Protein AF-A0A9W8CSC6-F1 (afdb_monomer)

Mean predicted aligned error: 22.89 Å

InterPro domains:
  IPR029327 HAUS augmin-like complex subunit 4 [PF14735] (175-256)

Sequence (261 aa):
MQHPELQSARRRFLELYELLETSEVHGRPETKQALLRGRASVLTVPAADKRSAPARISALDETASPLPASDASFHTDSAFSPSASAGHSAIFSHIEAKNSEVAQIPGIELLTEYSTKQEVVSEQCQLLVAHAGYIEELIDEYRLVTQISRHAAAHPVYEAAHGLESYFGGLIISLSLKLEIVAADMHTTLYTPEVARAIEELWEIMQTHEQRLRKEQSALDERLAIYRSAGSEFEDIAAAYSAILAEADQVRLDIERISRI

Secondary structure (DSSP, 8-state):
---HHHHHHHHHHHHHHHHHHHHGGG--THHHHHHHHTTSSS---------------------PPPPPP------------TTHHHHHHHHHHHHHHHHHHHHTSTTSGGGGS--SHHHHHHHHHHHHHHHHHHHHHHHHHHHHHHHHHHHHHTSHHHHHHHHHHHHHHHHHHHHHHHHHHHHHHHHHHHS-HHHHHHHHHHHHHHHHHHHHHHHHHHHHHHHHHHHHHT-HHHHHHHHHHHHHHHHHHHHHHHHHHHHT-

pLDDT: mean 71.1, std 18.93, range [35.31, 96.88]

Organism: NCBI:txid147472

Radius of gyration: 45.27 Å; Cα contacts (8 Å, |Δi|>4): 13; chains: 1; bounding box: 86×88×98 Å

Foldseek 3Di:
DDDVVVVVVVVVVVVVVVVVVVVVPPDDPPVVVVVVVVVVPPPDDDDDDDDDDDDDDDDDDDDDDDDDDDDDDDDDDDDDDPPVVVVVVVVVVVVVVVVVVVCPDPPVVVLVPDPDPVVNVVVVVVVVVVVVVVVVVVVVVVVVVVVVVVVVCPPVVNVVVVVVVVVVVVVVVVVVVVVVVVVVVCCCVVPPVVVVVVVVVVVVVVVVVVVVVVVVVVVVVVVVVVLVVPDPVSVVVVVVVVVVVVVVVVVVVVVVVVVVD

Solvent-accessible surface area (backbone atoms only — not comparable to full-atom values): 15828 Å² total; per-residue (Å²): 134,85,62,67,65,62,57,51,52,53,51,55,52,52,56,54,50,56,55,50,64,65,61,64,78,74,71,69,74,71,64,64,58,59,60,59,62,66,62,74,79,75,81,81,79,84,92,79,84,90,78,90,87,90,80,91,86,81,87,84,84,88,80,85,78,82,83,80,87,75,86,84,75,88,77,92,76,92,75,91,67,84,71,58,61,62,58,51,51,53,51,51,53,50,50,52,51,51,52,52,58,55,62,67,43,91,68,51,75,66,66,77,73,56,91,46,78,67,55,53,53,52,51,52,50,52,51,50,52,52,48,52,53,52,52,52,52,52,52,51,51,52,52,51,54,52,50,50,53,49,53,52,57,70,33,70,65,43,51,53,48,50,52,49,49,52,50,52,50,53,49,51,54,52,50,52,54,50,51,53,50,52,49,52,52,48,47,57,68,69,58,31,72,67,50,53,48,52,52,51,54,51,50,53,51,51,51,52,50,51,54,49,50,51,52,53,47,52,55,48,51,54,52,49,52,55,55,67,70,63,44,71,73,50,51,57,52,50,51,55,51,52,53,52,50,53,51,50,51,50,52,49,52,51,50,56,56,58,74,73,111

Structure (mmCIF, N/CA/C/O backbone):
data_AF-A0A9W8CSC6-F1
#
_entry.id   AF-A0A9W8CSC6-F1
#
loop_
_atom_site.group_PDB
_atom_site.id
_atom_site.type_symbol
_atom_site.label_atom_id
_atom_site.label_alt_id
_atom_site.label_comp_id
_atom_site.label_asym_id
_atom_site.label_entity_id
_atom_site.label_seq_id
_atom_site.pdbx_PDB_ins_code
_atom_site.Cartn_x
_atom_site.Cartn_y
_atom_site.Cartn_z
_atom_site.occupancy
_atom_site.B_iso_or_equiv
_atom_site.auth_seq_id
_atom_site.auth_comp_id
_atom_site.auth_asym_id
_atom_site.auth_atom_id
_atom_site.pdbx_PDB_model_num
ATOM 1 N N . MET A 1 1 ? 9.561 -21.015 -56.175 1.00 44.12 1 MET A N 1
ATOM 2 C CA . MET A 1 1 ? 8.198 -20.440 -56.228 1.00 44.12 1 MET A CA 1
ATOM 3 C C . MET A 1 1 ? 8.275 -19.015 -55.699 1.00 44.12 1 MET A C 1
ATOM 5 O O . MET A 1 1 ? 8.852 -18.825 -54.641 1.00 44.12 1 MET A O 1
ATOM 9 N N . GLN A 1 2 ? 7.816 -18.008 -56.448 1.00 46.69 2 GLN A N 1
ATOM 10 C CA . GLN A 1 2 ? 7.864 -16.609 -55.999 1.00 46.69 2 GLN A CA 1
ATOM 11 C C . GLN A 1 2 ? 6.650 -16.330 -55.104 1.00 46.69 2 GLN A C 1
ATOM 13 O O . GLN A 1 2 ? 5.523 -16.478 -55.569 1.00 46.69 2 GLN A O 1
ATOM 18 N N . HIS A 1 3 ? 6.871 -15.965 -53.837 1.00 49.12 3 HIS A N 1
ATOM 19 C CA . HIS A 1 3 ? 5.798 -15.663 -52.884 1.00 49.12 3 HIS A CA 1
ATOM 20 C C . HIS A 1 3 ? 5.122 -14.323 -53.241 1.00 49.12 3 HIS A C 1
ATOM 22 O O . HIS A 1 3 ? 5.745 -13.267 -53.087 1.00 49.12 3 HIS A O 1
ATOM 28 N N . PRO A 1 4 ? 3.856 -14.326 -53.701 1.00 62.69 4 PRO A N 1
ATOM 29 C CA . PRO A 1 4 ? 3.153 -13.108 -54.120 1.00 62.69 4 PRO A CA 1
ATOM 30 C C . PRO A 1 4 ? 2.932 -12.123 -52.958 1.00 62.69 4 PRO A C 1
ATOM 32 O O . PRO A 1 4 ? 2.828 -10.914 -53.169 1.00 62.69 4 PRO A O 1
ATOM 35 N N . GLU A 1 5 ? 2.935 -12.619 -51.722 1.00 52.59 5 GLU A N 1
ATOM 36 C CA . GLU A 1 5 ? 2.758 -11.817 -50.509 1.00 52.59 5 GLU A CA 1
ATOM 37 C C . GLU A 1 5 ? 3.962 -10.905 -50.226 1.00 52.59 5 GLU A C 1
ATOM 39 O O . GLU A 1 5 ? 3.780 -9.733 -49.892 1.00 52.59 5 GLU A O 1
ATOM 44 N N . LEU A 1 6 ? 5.187 -11.382 -50.477 1.00 50.84 6 LEU A N 1
ATOM 45 C CA . LEU A 1 6 ? 6.413 -10.586 -50.330 1.00 50.84 6 LEU A CA 1
ATOM 46 C C . LEU A 1 6 ? 6.499 -9.464 -51.375 1.00 50.84 6 LEU A C 1
ATOM 48 O O . LEU A 1 6 ? 6.941 -8.355 -51.071 1.00 50.84 6 LEU A O 1
ATOM 52 N N . GLN A 1 7 ? 6.009 -9.703 -52.595 1.00 67.25 7 GLN A N 1
ATOM 53 C CA . GLN A 1 7 ? 5.939 -8.656 -53.621 1.00 67.25 7 GLN A CA 1
ATOM 54 C C . GLN A 1 7 ? 4.887 -7.587 -53.286 1.00 67.25 7 GLN A C 1
ATOM 56 O O . GLN A 1 7 ? 5.112 -6.403 -53.544 1.00 67.25 7 GLN A O 1
ATOM 61 N N . SER A 1 8 ? 3.772 -7.981 -52.662 1.00 60.03 8 SER A N 1
ATOM 62 C CA . SER A 1 8 ? 2.755 -7.048 -52.163 1.00 60.03 8 SER A CA 1
ATOM 63 C C . SER A 1 8 ? 3.276 -6.199 -50.995 1.00 60.03 8 SER A C 1
ATOM 65 O O . SER A 1 8 ? 3.061 -4.986 -50.975 1.00 60.03 8 SER A O 1
ATOM 67 N N . ALA A 1 9 ? 4.007 -6.801 -50.051 1.00 57.44 9 ALA A N 1
ATOM 68 C CA . ALA A 1 9 ? 4.623 -6.082 -48.934 1.00 57.44 9 ALA A CA 1
ATOM 69 C C . ALA A 1 9 ? 5.670 -5.063 -49.416 1.00 57.44 9 ALA A C 1
ATOM 71 O O . ALA A 1 9 ? 5.643 -3.902 -49.007 1.00 57.44 9 ALA A O 1
ATOM 72 N N . ARG A 1 10 ? 6.522 -5.458 -50.371 1.00 68.00 10 ARG A N 1
ATOM 73 C CA . ARG A 1 10 ? 7.525 -4.570 -50.977 1.00 68.00 10 ARG A CA 1
ATOM 74 C C . ARG A 1 10 ? 6.896 -3.381 -51.710 1.00 68.00 10 ARG A C 1
ATOM 76 O O . ARG A 1 10 ? 7.429 -2.278 -51.636 1.00 68.00 10 ARG A O 1
ATOM 83 N N . ARG A 1 11 ? 5.761 -3.578 -52.391 1.00 77.69 11 ARG A N 1
ATOM 84 C CA . ARG A 1 11 ? 5.050 -2.489 -53.085 1.00 77.69 11 ARG A CA 1
ATOM 85 C C . ARG A 1 11 ? 4.460 -1.475 -52.099 1.00 77.69 11 ARG A C 1
ATOM 87 O O . ARG A 1 11 ? 4.667 -0.282 -52.278 1.00 77.69 11 ARG A O 1
ATOM 94 N N . ARG A 1 12 ? 3.825 -1.947 -51.019 1.00 64.25 12 ARG A N 1
ATOM 95 C CA . ARG A 1 12 ? 3.287 -1.073 -49.958 1.00 64.25 12 ARG A CA 1
ATOM 96 C C . ARG A 1 12 ? 4.378 -0.277 -49.240 1.00 64.25 12 ARG A C 1
ATOM 98 O O . ARG A 1 12 ? 4.156 0.869 -48.871 1.00 64.25 12 ARG A O 1
ATOM 105 N N . PHE A 1 13 ? 5.559 -0.867 -49.059 1.00 68.56 13 PHE A N 1
ATOM 106 C CA . PHE A 1 13 ? 6.701 -0.179 -48.458 1.00 68.56 13 PHE A CA 1
ATOM 107 C C . PHE A 1 13 ? 7.213 0.979 -49.331 1.00 68.56 13 PHE A C 1
ATOM 109 O O . PHE A 1 13 ? 7.474 2.061 -48.814 1.00 68.56 13 PHE A O 1
ATOM 116 N N . LEU A 1 14 ? 7.304 0.780 -50.651 1.00 77.06 14 LEU A N 1
ATOM 117 C CA . LEU A 1 14 ? 7.734 1.830 -51.582 1.00 77.06 14 LEU A CA 1
ATOM 118 C C . LEU A 1 14 ? 6.720 2.984 -51.673 1.00 77.06 14 LEU A C 1
ATOM 120 O O . LEU A 1 14 ? 7.128 4.140 -51.685 1.00 77.06 14 LEU A O 1
ATOM 124 N N . GLU A 1 15 ? 5.417 2.687 -51.639 1.00 72.62 15 GLU A N 1
ATOM 125 C CA . GLU A 1 15 ? 4.361 3.716 -51.605 1.00 72.62 15 GLU A CA 1
ATOM 126 C C . GLU A 1 15 ? 4.427 4.582 -50.333 1.00 72.62 15 GLU A C 1
ATOM 128 O O . GLU A 1 15 ? 4.253 5.799 -50.393 1.00 72.62 15 GLU A O 1
ATOM 133 N N . LEU A 1 16 ? 4.720 3.981 -49.174 1.00 62.31 16 LEU A N 1
ATOM 134 C CA . LEU A 1 16 ? 4.891 4.726 -47.920 1.00 62.31 16 LEU A CA 1
ATOM 135 C C . LEU A 1 16 ? 6.164 5.580 -47.912 1.00 62.31 16 LEU A C 1
ATOM 137 O O . LEU A 1 16 ? 6.171 6.654 -47.312 1.00 62.31 16 LEU A O 1
ATOM 141 N N . TYR A 1 17 ? 7.221 5.122 -48.582 1.00 63.94 17 TYR A N 1
ATOM 142 C CA . TYR A 1 17 ? 8.475 5.861 -48.694 1.00 63.94 17 TYR A CA 1
ATOM 143 C C . TYR A 1 17 ? 8.322 7.120 -49.566 1.00 63.94 17 TYR A C 1
ATOM 145 O O . TYR A 1 17 ? 8.727 8.202 -49.144 1.00 63.94 17 TYR A O 1
ATOM 153 N N . GLU A 1 18 ? 7.641 7.022 -50.715 1.00 72.69 18 GLU A N 1
ATOM 154 C CA . GLU A 1 18 ? 7.333 8.189 -51.565 1.00 72.69 18 GLU A CA 1
ATOM 155 C C . GLU A 1 18 ? 6.410 9.204 -50.863 1.00 72.69 18 GLU A C 1
ATOM 157 O O . GLU A 1 18 ? 6.567 10.421 -51.015 1.00 72.69 18 GLU A O 1
ATOM 162 N N . LEU A 1 19 ? 5.464 8.731 -50.044 1.00 64.56 19 LEU A N 1
ATOM 163 C CA . LEU A 1 19 ? 4.616 9.605 -49.222 1.00 64.56 19 LEU A CA 1
ATOM 164 C C . LEU A 1 19 ? 5.415 10.359 -48.149 1.00 64.56 19 LEU A C 1
ATOM 166 O O . LEU A 1 19 ? 5.080 11.498 -47.819 1.00 64.56 19 LEU A O 1
ATOM 170 N N . LEU A 1 20 ? 6.481 9.755 -47.621 1.00 55.94 20 LEU A N 1
ATOM 171 C CA . LEU A 1 20 ? 7.351 10.403 -46.643 1.00 55.94 20 LEU A CA 1
ATOM 172 C C . LEU A 1 20 ? 8.250 11.464 -47.297 1.00 55.94 20 LEU A C 1
ATOM 174 O O . LEU A 1 20 ? 8.337 12.580 -46.787 1.00 55.94 20 LEU A O 1
ATOM 178 N N . GLU A 1 21 ? 8.853 11.161 -48.452 1.00 64.56 21 GLU A N 1
ATOM 179 C CA . GLU A 1 21 ? 9.698 12.117 -49.189 1.00 64.56 21 GLU A CA 1
ATOM 180 C C . GLU A 1 21 ? 8.908 13.340 -49.676 1.00 64.56 21 GLU A C 1
ATOM 182 O O . GLU A 1 21 ? 9.396 14.471 -49.630 1.00 64.56 21 GLU A O 1
ATOM 187 N N . THR A 1 22 ? 7.652 13.152 -50.088 1.00 61.41 22 THR A N 1
ATOM 188 C CA . THR A 1 22 ? 6.792 14.266 -50.522 1.00 61.41 22 THR A CA 1
ATOM 189 C C . THR A 1 22 ? 6.278 15.119 -49.354 1.00 61.41 22 THR A C 1
ATOM 191 O O . THR A 1 22 ? 5.990 16.306 -49.539 1.00 61.41 22 THR A O 1
ATOM 194 N N . SER A 1 23 ? 6.233 14.567 -48.136 1.00 51.19 23 SER A N 1
ATOM 195 C CA . SER A 1 23 ? 5.813 15.271 -46.917 1.00 51.19 23 SER A CA 1
ATOM 196 C C . SER A 1 23 ? 6.870 16.246 -46.372 1.00 51.19 23 SER A C 1
ATOM 198 O O . SER A 1 23 ? 6.507 17.220 -45.707 1.00 51.19 23 SER A O 1
ATOM 200 N N . GLU A 1 24 ? 8.165 16.039 -46.629 1.00 54.28 24 GLU A N 1
ATOM 201 C CA . GLU A 1 24 ? 9.230 16.903 -46.084 1.00 54.28 24 GLU A CA 1
ATOM 202 C C . GLU A 1 24 ? 9.360 18.264 -46.797 1.00 54.28 24 GLU A C 1
ATOM 204 O O . GLU A 1 24 ? 9.952 19.204 -46.260 1.00 54.28 24 GLU A O 1
ATOM 209 N N . VAL A 1 25 ? 8.736 18.436 -47.966 1.00 50.41 25 VAL A N 1
ATOM 210 C CA . VAL A 1 25 ? 8.913 19.636 -48.807 1.00 50.41 25 VAL A CA 1
ATOM 211 C C . VAL A 1 25 ? 8.109 20.863 -48.316 1.00 50.41 25 VAL A C 1
ATOM 213 O O . VAL A 1 25 ? 8.315 21.969 -48.809 1.00 50.41 25 VAL A O 1
ATOM 216 N N . HIS A 1 26 ? 7.234 20.742 -47.306 1.00 47.88 26 HIS A N 1
ATOM 217 C CA . HIS A 1 26 ? 6.389 21.863 -46.829 1.00 47.88 26 HIS A CA 1
ATOM 218 C C . HIS A 1 26 ? 6.782 22.495 -45.473 1.00 47.88 26 HIS A C 1
ATOM 220 O O . HIS A 1 26 ? 6.088 23.386 -44.974 1.00 47.88 26 HIS A O 1
ATOM 226 N N . GLY A 1 27 ? 7.922 22.127 -44.881 1.00 45.66 27 GLY A N 1
ATOM 227 C CA . GLY A 1 27 ? 8.410 22.731 -43.632 1.00 45.66 27 GLY A CA 1
ATOM 228 C C . GLY A 1 27 ? 9.175 24.044 -43.842 1.00 45.66 27 GLY A C 1
ATOM 229 O O . GLY A 1 27 ? 10.389 24.027 -44.030 1.00 45.66 27 GLY A O 1
ATOM 230 N N . ARG A 1 28 ? 8.489 25.196 -43.783 1.00 49.06 28 ARG A N 1
ATOM 231 C CA . ARG A 1 28 ? 9.098 26.539 -43.913 1.00 49.06 28 ARG A CA 1
ATOM 232 C C . ARG A 1 28 ? 10.305 26.737 -42.961 1.00 49.06 28 ARG A C 1
ATOM 234 O O . ARG A 1 28 ? 10.178 26.477 -41.766 1.00 49.06 28 ARG A O 1
ATOM 241 N N . PRO A 1 29 ? 11.442 27.283 -43.436 1.00 49.62 29 PRO A N 1
ATOM 242 C CA . PRO A 1 29 ? 12.687 27.424 -42.663 1.00 49.62 29 PRO A CA 1
ATOM 243 C C . PRO A 1 29 ? 12.642 28.457 -41.518 1.00 49.62 29 PRO A C 1
ATOM 245 O O . PRO A 1 29 ? 13.570 28.522 -40.711 1.00 49.62 29 PRO A O 1
ATOM 248 N N . GLU A 1 30 ? 11.576 29.250 -41.403 1.00 48.78 30 GLU A N 1
ATOM 249 C CA . GLU A 1 30 ? 11.472 30.343 -40.424 1.00 48.78 30 GLU A CA 1
ATOM 250 C C . GLU A 1 30 ? 11.233 29.857 -38.980 1.00 48.78 30 GLU A C 1
ATOM 252 O O . GLU A 1 30 ? 11.667 30.500 -38.025 1.00 48.78 30 GLU A O 1
ATOM 257 N N . THR A 1 31 ? 10.638 28.675 -38.787 1.00 53.16 31 THR A N 1
ATOM 258 C CA . THR A 1 31 ? 10.388 28.106 -37.446 1.00 53.16 31 THR A CA 1
ATOM 259 C C . THR A 1 31 ? 11.649 27.541 -36.786 1.00 53.16 31 THR A C 1
ATOM 261 O O . THR A 1 31 ? 11.764 27.558 -35.559 1.00 53.16 31 THR A O 1
ATOM 264 N N . LYS A 1 32 ? 12.650 27.120 -37.573 1.00 52.56 32 LYS A N 1
ATOM 265 C CA . LYS A 1 32 ? 13.931 26.605 -37.051 1.00 52.56 32 LYS A CA 1
ATOM 266 C C . LYS A 1 32 ? 14.810 27.706 -36.437 1.00 52.56 32 LYS A C 1
ATOM 268 O O . LYS A 1 32 ? 15.519 27.445 -35.468 1.00 52.56 32 LYS A O 1
ATOM 273 N N . GLN A 1 33 ? 14.739 28.947 -36.931 1.00 52.19 33 GLN A N 1
ATOM 274 C CA . GLN A 1 33 ? 15.520 30.064 -36.371 1.00 52.19 33 GLN A CA 1
ATOM 275 C C . GLN A 1 33 ? 14.931 30.635 -35.070 1.00 52.19 33 GLN A C 1
ATOM 277 O O . GLN A 1 33 ? 15.688 31.110 -34.220 1.00 52.19 33 GLN A O 1
ATOM 282 N N . ALA A 1 34 ? 13.612 30.545 -34.869 1.00 49.44 34 ALA A N 1
ATOM 283 C CA . ALA A 1 34 ? 12.964 30.987 -33.632 1.00 49.44 34 ALA A CA 1
ATOM 284 C C . ALA A 1 34 ? 13.334 30.098 -32.426 1.00 49.44 34 ALA A C 1
ATOM 286 O O . ALA A 1 34 ? 13.583 30.608 -31.334 1.00 49.44 34 ALA A O 1
ATOM 287 N N . LEU A 1 35 ? 13.468 28.783 -32.638 1.00 48.50 35 LEU A N 1
ATOM 288 C CA . LEU A 1 35 ? 13.861 27.820 -31.600 1.00 48.50 35 LEU A CA 1
ATOM 289 C C . LEU A 1 35 ? 15.334 27.944 -31.177 1.00 48.50 35 LEU A C 1
ATOM 291 O O . LEU A 1 35 ? 15.658 27.744 -30.007 1.00 48.50 35 LEU A O 1
ATOM 295 N N . LEU A 1 36 ? 16.230 28.329 -32.090 1.00 52.09 36 LEU A N 1
ATOM 296 C CA . LEU A 1 36 ? 17.655 28.487 -31.774 1.00 52.09 36 LEU A CA 1
ATOM 297 C C . LEU A 1 36 ? 17.960 29.760 -30.965 1.00 52.09 36 LEU A C 1
ATOM 299 O O . LEU A 1 36 ? 18.884 29.749 -30.153 1.00 52.09 36 LEU A O 1
ATOM 303 N N . ARG A 1 37 ? 17.168 30.835 -31.102 1.00 48.47 37 ARG A N 1
ATOM 304 C CA . ARG A 1 37 ? 17.361 32.064 -30.303 1.00 48.47 37 ARG A CA 1
ATOM 305 C C . ARG A 1 37 ? 16.908 31.932 -28.847 1.00 48.47 37 ARG A C 1
ATOM 307 O O . ARG A 1 37 ? 17.495 32.580 -27.988 1.00 48.47 37 ARG A O 1
ATOM 314 N N . GLY A 1 38 ? 15.936 31.069 -28.546 1.00 42.25 38 GLY A N 1
ATOM 315 C CA . GLY A 1 38 ? 15.471 30.831 -27.171 1.00 42.25 38 GLY A CA 1
ATOM 316 C C . GLY A 1 38 ? 16.449 30.037 -26.292 1.00 42.25 38 GLY A C 1
ATOM 317 O O . GLY A 1 38 ? 16.310 30.028 -25.074 1.00 42.25 38 GLY A O 1
ATOM 318 N N . ARG A 1 39 ? 17.455 29.382 -26.890 1.00 45.50 39 ARG A N 1
ATOM 319 C CA . ARG A 1 39 ? 18.392 28.495 -26.179 1.00 45.50 39 ARG A CA 1
ATOM 320 C C . ARG A 1 39 ? 19.623 29.221 -25.616 1.00 45.50 39 ARG A C 1
ATOM 322 O O . ARG A 1 39 ? 20.278 28.698 -24.721 1.00 45.50 39 ARG A O 1
ATOM 329 N N . ALA A 1 40 ? 19.923 30.430 -26.098 1.00 42.34 40 ALA A N 1
ATOM 330 C CA . ALA A 1 40 ? 21.094 31.205 -25.673 1.00 42.34 40 ALA A CA 1
ATOM 331 C C . ALA A 1 40 ? 20.875 32.026 -24.385 1.00 42.34 40 ALA A C 1
ATOM 333 O O . ALA A 1 40 ? 21.840 32.493 -23.792 1.00 42.34 40 ALA A O 1
ATOM 334 N N . SER A 1 41 ? 19.630 32.192 -23.927 1.00 40.31 41 SER A N 1
ATOM 335 C CA . SER A 1 41 ? 19.284 33.038 -22.773 1.00 40.31 41 SER A CA 1
ATOM 336 C C . SER A 1 41 ? 19.143 32.289 -21.440 1.00 40.31 41 SER A C 1
ATOM 338 O O . SER A 1 41 ? 18.934 32.931 -20.416 1.00 40.31 41 SER A O 1
ATOM 340 N N . VAL A 1 42 ? 19.265 30.955 -21.419 1.00 44.12 42 VAL A N 1
ATOM 341 C CA . VAL A 1 42 ? 18.992 30.131 -20.217 1.00 44.12 42 VAL A CA 1
ATOM 342 C C . VAL A 1 42 ? 20.268 29.575 -19.555 1.00 44.12 42 VAL A C 1
ATOM 344 O O . VAL A 1 42 ? 20.216 29.044 -18.451 1.00 44.12 42 VAL A O 1
ATOM 347 N N . LEU A 1 43 ? 21.446 29.749 -20.163 1.00 38.59 43 LEU A N 1
ATOM 348 C CA . LEU A 1 43 ? 22.720 29.225 -19.648 1.00 38.59 43 LEU A CA 1
ATOM 349 C C . LEU A 1 43 ? 23.632 30.327 -19.094 1.00 38.59 43 LEU A C 1
ATOM 351 O O . LEU A 1 43 ? 24.756 30.506 -19.550 1.00 38.59 43 LEU A O 1
ATOM 355 N N . THR A 1 44 ? 23.171 31.043 -18.071 1.00 42.78 44 THR A N 1
ATOM 356 C CA . THR A 1 44 ? 24.067 31.769 -17.157 1.00 42.78 44 THR A CA 1
ATOM 357 C C . THR A 1 44 ? 23.541 31.657 -15.729 1.00 42.78 44 THR A C 1
ATOM 359 O O . THR A 1 44 ? 22.710 32.455 -15.304 1.00 42.78 44 THR A O 1
ATOM 362 N N . VAL A 1 45 ? 24.035 30.666 -14.983 1.00 37.66 45 VAL A N 1
ATOM 363 C CA . VAL A 1 45 ? 23.924 30.593 -13.517 1.00 37.66 45 VAL A CA 1
ATOM 364 C C . VAL A 1 45 ? 25.338 30.354 -12.964 1.00 37.66 45 VAL A C 1
ATOM 366 O O . VAL A 1 45 ? 26.069 29.540 -13.533 1.00 37.66 45 VAL A O 1
ATOM 369 N N . PRO A 1 46 ? 25.770 31.104 -11.931 1.00 41.47 46 PRO A N 1
ATOM 370 C CA . PRO A 1 46 ? 27.167 31.190 -11.524 1.00 41.47 46 PRO A CA 1
ATOM 371 C C . PRO A 1 46 ? 27.623 29.989 -10.687 1.00 41.47 46 PRO A C 1
ATOM 373 O O . PRO A 1 46 ? 26.846 29.367 -9.965 1.00 41.47 46 PRO A O 1
ATOM 376 N N . ALA A 1 47 ? 28.922 29.705 -10.781 1.00 45.38 47 ALA A N 1
ATOM 377 C CA . ALA A 1 47 ? 29.623 28.683 -10.020 1.00 45.38 47 ALA A CA 1
ATOM 378 C C . ALA A 1 47 ? 29.587 28.975 -8.510 1.00 45.38 47 ALA A C 1
ATOM 380 O O . ALA A 1 47 ? 30.005 30.050 -8.080 1.00 45.38 47 ALA A O 1
ATOM 381 N N . ALA A 1 48 ? 29.143 27.995 -7.720 1.00 37.03 48 ALA A N 1
ATOM 382 C CA . ALA A 1 48 ? 29.227 28.016 -6.266 1.00 37.03 48 ALA A CA 1
ATOM 383 C C . ALA A 1 48 ? 30.082 26.847 -5.746 1.00 37.03 48 ALA A C 1
ATOM 385 O O . ALA A 1 48 ? 29.842 25.679 -6.040 1.00 37.03 48 ALA A O 1
ATOM 386 N N . ASP A 1 49 ? 31.114 27.270 -5.022 1.00 35.31 49 ASP A N 1
ATOM 387 C CA . ASP A 1 49 ? 32.019 26.643 -4.063 1.00 35.31 49 ASP A CA 1
ATOM 388 C C . ASP A 1 49 ? 31.999 25.134 -3.759 1.00 35.31 49 ASP A C 1
ATOM 390 O O . ASP A 1 49 ? 31.016 24.525 -3.343 1.00 35.31 49 ASP A O 1
ATOM 394 N N . LYS A 1 50 ? 33.220 24.586 -3.804 1.00 51.97 50 LYS A N 1
ATOM 395 C CA . LYS A 1 50 ? 33.647 23.289 -3.273 1.00 51.97 50 LYS A CA 1
ATOM 396 C C . LYS A 1 50 ? 34.062 23.434 -1.805 1.00 51.97 50 LYS A C 1
ATOM 398 O O . LYS A 1 50 ? 35.033 24.141 -1.543 1.00 51.97 50 LYS A O 1
ATOM 403 N N . ARG A 1 51 ? 33.478 22.664 -0.876 1.00 37.41 51 ARG A N 1
ATOM 404 C CA . ARG A 1 51 ? 34.125 22.293 0.404 1.00 37.41 51 ARG A CA 1
ATOM 405 C C . ARG A 1 51 ? 33.676 20.915 0.910 1.00 37.41 51 ARG A C 1
ATOM 407 O O . ARG A 1 51 ? 32.483 20.706 1.052 1.00 37.41 51 ARG A O 1
ATOM 414 N N . SER A 1 52 ? 34.681 20.067 1.202 1.00 36.78 52 SER A N 1
ATOM 415 C CA . SER A 1 52 ? 34.810 19.030 2.266 1.00 36.78 52 SER A CA 1
ATOM 416 C C . SER A 1 52 ? 33.658 18.022 2.473 1.00 36.78 52 SER A C 1
ATOM 418 O O . SER A 1 52 ? 32.516 18.427 2.562 1.00 36.78 52 SER A O 1
ATOM 420 N N . ALA A 1 53 ? 33.823 16.719 2.718 1.00 39.91 53 ALA A N 1
ATOM 421 C CA . ALA A 1 53 ? 34.881 15.931 3.363 1.00 39.91 53 ALA A CA 1
ATOM 422 C C . ALA A 1 53 ? 34.494 14.409 3.266 1.00 39.91 53 ALA A C 1
ATOM 424 O O . ALA A 1 53 ? 33.490 14.107 2.625 1.00 39.91 53 ALA A O 1
ATOM 425 N N . PRO A 1 54 ? 35.254 13.450 3.852 1.00 62.25 54 PRO A N 1
ATOM 426 C CA . PRO A 1 54 ? 35.466 12.100 3.298 1.00 62.25 54 PRO A CA 1
ATOM 427 C C . PRO A 1 54 ? 34.956 10.914 4.157 1.00 62.25 54 PRO A C 1
ATOM 429 O O . PRO A 1 54 ? 34.717 11.071 5.349 1.00 62.25 54 PRO A O 1
ATOM 432 N N . ALA A 1 55 ? 34.938 9.697 3.588 1.00 36.53 55 ALA A N 1
ATOM 433 C CA . ALA A 1 55 ? 35.079 8.406 4.299 1.00 36.53 55 ALA A CA 1
ATOM 434 C C . ALA A 1 55 ? 35.413 7.296 3.271 1.00 36.53 55 ALA A C 1
ATOM 436 O O . ALA A 1 55 ? 34.715 7.162 2.274 1.00 36.53 55 ALA A O 1
ATOM 437 N N . ARG A 1 56 ? 36.592 6.650 3.303 1.00 42.00 56 ARG A N 1
ATOM 438 C CA . ARG A 1 56 ? 36.916 5.409 4.047 1.00 42.00 56 ARG A CA 1
ATOM 439 C C . ARG A 1 56 ? 35.854 4.310 3.902 1.00 42.00 56 ARG A C 1
ATOM 441 O O . ARG A 1 56 ? 34.832 4.414 4.556 1.00 42.00 56 ARG A O 1
ATOM 448 N N . ILE A 1 57 ? 36.190 3.234 3.182 1.00 40.47 57 ILE A N 1
ATOM 449 C CA . ILE A 1 57 ? 36.041 1.830 3.610 1.00 40.47 57 ILE A CA 1
ATOM 450 C C . ILE A 1 57 ? 37.143 1.023 2.910 1.00 40.47 57 ILE A C 1
ATOM 452 O O . ILE A 1 57 ? 37.346 1.118 1.701 1.00 40.47 57 ILE A O 1
ATOM 456 N N . SER A 1 58 ? 37.893 0.300 3.732 1.00 37.62 58 SER A N 1
ATOM 457 C CA . SER A 1 58 ? 38.978 -0.601 3.374 1.00 37.62 58 SER A CA 1
ATOM 458 C C . SER A 1 58 ? 38.451 -2.008 3.088 1.00 37.62 58 SER A C 1
ATOM 460 O O . SER A 1 58 ? 37.476 -2.422 3.702 1.00 37.62 58 SER A O 1
ATOM 462 N N . ALA A 1 59 ? 39.198 -2.718 2.240 1.00 43.25 59 ALA A N 1
ATOM 463 C CA . ALA A 1 59 ? 39.563 -4.134 2.331 1.00 43.25 59 ALA A CA 1
ATOM 464 C C . ALA A 1 59 ? 38.449 -5.175 2.555 1.00 43.25 59 ALA A C 1
ATOM 466 O O . ALA A 1 59 ? 37.942 -5.341 3.662 1.00 43.25 59 ALA A O 1
ATOM 467 N N . LEU A 1 60 ? 38.206 -5.983 1.519 1.00 43.09 60 LEU A N 1
ATOM 468 C CA . LEU A 1 60 ? 37.706 -7.346 1.669 1.00 43.09 60 LEU A CA 1
ATOM 469 C C . LEU A 1 60 ? 38.698 -8.324 1.035 1.00 43.09 60 LEU A C 1
ATOM 471 O O . LEU A 1 60 ? 39.267 -8.077 -0.025 1.00 43.09 60 LEU A O 1
ATOM 475 N N . ASP A 1 61 ? 38.916 -9.370 1.813 1.00 38.50 61 ASP A N 1
ATOM 476 C CA . ASP A 1 61 ? 39.978 -10.362 1.834 1.00 38.50 61 ASP A CA 1
ATOM 477 C C . ASP A 1 61 ? 39.585 -11.534 0.915 1.00 38.50 61 ASP A C 1
ATOM 479 O O . ASP A 1 61 ? 38.599 -12.225 1.177 1.00 38.50 61 ASP A O 1
ATOM 483 N N . GLU A 1 62 ? 40.312 -11.755 -0.183 1.00 41.97 62 GLU A N 1
ATOM 484 C CA . GLU A 1 62 ? 40.128 -12.922 -1.057 1.00 41.97 62 GLU A CA 1
ATOM 485 C C . GLU A 1 62 ? 40.947 -14.101 -0.518 1.00 41.97 62 GLU A C 1
ATOM 487 O O . GLU A 1 62 ? 42.095 -14.334 -0.895 1.00 41.97 62 GLU A O 1
ATOM 492 N N . THR A 1 63 ? 40.341 -14.878 0.379 1.00 47.12 63 THR A N 1
ATOM 493 C CA . THR A 1 63 ? 40.869 -16.184 0.788 1.00 47.12 63 THR A CA 1
ATOM 494 C C . THR A 1 63 ? 40.329 -17.272 -0.138 1.00 47.12 63 THR A C 1
ATOM 496 O O . THR A 1 63 ? 39.268 -17.856 0.071 1.00 47.12 63 THR A O 1
ATOM 499 N N . ALA A 1 64 ? 41.088 -17.556 -1.195 1.00 45.09 64 ALA A N 1
ATOM 500 C CA . ALA A 1 64 ? 40.912 -18.748 -2.013 1.00 45.09 64 ALA A CA 1
ATOM 501 C C . ALA A 1 64 ? 41.309 -19.998 -1.206 1.00 45.09 64 ALA A C 1
ATOM 503 O O . ALA A 1 64 ? 42.460 -20.140 -0.796 1.00 45.09 64 ALA A O 1
ATOM 504 N N . SER A 1 65 ? 40.361 -20.913 -0.992 1.00 48.75 65 SER A N 1
ATOM 505 C CA . SER A 1 65 ? 40.639 -22.274 -0.512 1.00 48.75 65 SER A CA 1
ATOM 506 C C . SER A 1 65 ? 40.563 -23.281 -1.667 1.00 48.75 65 SER A C 1
ATOM 508 O O . SER A 1 65 ? 39.720 -23.123 -2.554 1.00 48.75 65 SER A O 1
ATOM 510 N N . PRO A 1 66 ? 41.437 -24.305 -1.683 1.00 51.50 66 PRO A N 1
ATOM 511 C CA . PRO A 1 66 ? 41.624 -25.195 -2.821 1.00 51.50 66 PRO A CA 1
ATOM 512 C C . PRO A 1 66 ? 40.633 -26.368 -2.826 1.00 51.50 66 PRO A C 1
ATOM 514 O O . PRO A 1 66 ? 40.234 -26.884 -1.783 1.00 51.50 66 PRO A O 1
ATOM 517 N N . LEU A 1 67 ? 40.284 -26.814 -4.034 1.00 44.28 67 LEU A N 1
ATOM 518 C CA . LEU A 1 67 ? 39.539 -28.045 -4.302 1.00 44.28 67 LEU A CA 1
ATOM 519 C C . LEU A 1 67 ? 40.320 -29.275 -3.799 1.00 44.28 67 LEU A C 1
ATOM 521 O O . LEU A 1 67 ? 41.503 -29.400 -4.127 1.00 44.28 67 LEU A O 1
ATOM 525 N N . PRO A 1 68 ? 39.690 -30.226 -3.086 1.00 53.25 68 PRO A N 1
ATOM 526 C CA . PRO A 1 68 ? 40.285 -31.535 -2.881 1.00 53.25 68 PRO A CA 1
ATOM 527 C C . PRO A 1 68 ? 40.089 -32.398 -4.133 1.00 53.25 68 PRO A C 1
ATOM 529 O O . PRO A 1 68 ? 38.979 -32.556 -4.642 1.00 53.25 68 PRO A O 1
ATOM 532 N N . ALA A 1 69 ? 41.190 -32.975 -4.611 1.00 51.84 69 ALA A N 1
ATOM 533 C CA . ALA A 1 69 ? 41.174 -34.107 -5.522 1.00 51.84 69 ALA A CA 1
ATOM 534 C C . ALA A 1 69 ? 40.471 -35.285 -4.832 1.00 51.84 69 ALA A C 1
ATOM 536 O O . ALA A 1 69 ? 40.877 -35.696 -3.744 1.00 51.84 69 ALA A O 1
ATOM 537 N N . SER A 1 70 ? 39.418 -35.814 -5.451 1.00 45.66 70 SER A N 1
ATOM 538 C CA . SER A 1 70 ? 38.784 -37.057 -5.023 1.00 45.66 70 SER A CA 1
ATOM 539 C C . SER A 1 70 ? 39.009 -38.121 -6.087 1.00 45.66 70 SER A C 1
ATOM 541 O O . SER A 1 70 ? 38.469 -38.039 -7.193 1.00 45.66 70 SER A O 1
ATOM 543 N N . ASP A 1 71 ? 39.814 -39.106 -5.708 1.00 44.34 71 ASP A N 1
ATOM 544 C CA . ASP A 1 71 ? 40.056 -40.352 -6.414 1.00 44.34 71 ASP A CA 1
ATOM 545 C C . ASP A 1 71 ? 38.751 -41.147 -6.546 1.00 44.34 71 ASP A C 1
ATOM 547 O O . ASP A 1 71 ? 38.181 -41.620 -5.560 1.00 44.34 71 ASP A O 1
ATOM 551 N N . ALA A 1 72 ? 38.275 -41.320 -7.778 1.00 43.97 72 ALA A N 1
ATOM 552 C CA . ALA A 1 72 ? 37.186 -42.235 -8.088 1.00 43.97 72 ALA A CA 1
ATOM 553 C C . ALA A 1 72 ? 37.756 -43.649 -8.275 1.00 43.97 72 ALA A C 1
ATOM 555 O O . ALA A 1 72 ? 38.176 -44.040 -9.365 1.00 43.97 72 ALA A O 1
ATOM 556 N N . SER A 1 73 ? 37.768 -44.418 -7.188 1.00 41.69 73 SER A N 1
ATOM 557 C CA . SER A 1 73 ? 37.904 -45.872 -7.238 1.00 41.69 73 SER A CA 1
ATOM 558 C C . SER A 1 73 ? 36.581 -46.485 -7.708 1.00 41.69 73 SER A C 1
ATOM 560 O O . SER A 1 73 ? 35.521 -46.286 -7.116 1.00 41.69 73 SER A O 1
ATOM 562 N N . PHE A 1 74 ? 36.643 -47.217 -8.819 1.00 42.84 74 PHE A N 1
ATOM 563 C CA . PHE A 1 74 ? 35.549 -48.037 -9.328 1.00 42.84 74 PHE A CA 1
ATOM 564 C C . PHE A 1 74 ? 35.342 -49.243 -8.402 1.00 42.84 74 PHE A C 1
ATOM 566 O O . PHE A 1 74 ? 36.094 -50.213 -8.466 1.00 42.84 74 PHE A O 1
ATOM 573 N N . HIS A 1 75 ? 34.290 -49.207 -7.586 1.00 40.97 75 HIS A N 1
ATOM 574 C CA . HIS A 1 75 ? 33.661 -50.409 -7.049 1.00 40.97 75 HIS A CA 1
ATOM 575 C C . HIS A 1 75 ? 32.330 -50.622 -7.767 1.00 40.97 75 HIS A C 1
ATOM 577 O O . HIS A 1 75 ? 31.330 -49.962 -7.494 1.00 40.97 75 HIS A O 1
ATOM 583 N N . THR A 1 76 ? 32.338 -51.541 -8.729 1.00 49.28 76 THR A N 1
ATOM 584 C CA . THR A 1 76 ? 31.128 -52.160 -9.259 1.00 49.28 76 THR A CA 1
ATOM 585 C C . THR A 1 76 ? 30.652 -53.183 -8.240 1.00 49.28 76 THR A C 1
ATOM 587 O O . THR A 1 76 ? 31.213 -54.273 -8.183 1.00 49.28 76 THR A O 1
ATOM 590 N N . ASP A 1 77 ? 29.626 -52.850 -7.465 1.00 37.62 77 ASP A N 1
ATOM 591 C CA . ASP A 1 77 ? 28.805 -53.869 -6.824 1.00 37.62 77 ASP A CA 1
ATOM 592 C C . ASP A 1 77 ? 27.325 -53.575 -7.036 1.00 37.62 77 ASP A C 1
ATOM 594 O O . ASP A 1 77 ? 26.796 -52.490 -6.792 1.00 37.62 77 ASP A O 1
ATOM 598 N N . SER A 1 78 ? 26.692 -54.592 -7.601 1.00 50.72 78 SER A N 1
ATOM 599 C CA . SER A 1 78 ? 25.323 -54.655 -8.054 1.00 50.72 78 SER A CA 1
ATOM 600 C C . SER A 1 78 ? 24.349 -54.736 -6.882 1.00 50.72 78 SER A C 1
ATOM 602 O O . SER A 1 78 ? 24.318 -55.733 -6.162 1.00 50.72 78 SER A O 1
ATOM 604 N N . ALA A 1 79 ? 23.459 -53.755 -6.779 1.00 42.03 79 ALA A N 1
ATOM 605 C CA . ALA A 1 79 ? 22.157 -53.930 -6.150 1.00 42.03 79 ALA A CA 1
ATOM 606 C C . ALA A 1 79 ? 21.111 -53.208 -7.010 1.00 42.03 79 ALA A C 1
ATOM 608 O O . ALA A 1 79 ? 21.000 -51.984 -7.024 1.00 42.03 79 ALA A O 1
ATOM 609 N N . PHE A 1 80 ? 20.399 -54.006 -7.802 1.00 43.59 80 PHE A N 1
ATOM 610 C CA . PHE A 1 80 ? 19.363 -53.594 -8.740 1.00 43.59 80 PHE A CA 1
ATOM 611 C C . PHE A 1 80 ? 18.162 -53.029 -7.961 1.00 43.59 80 PHE A C 1
ATOM 613 O O . PHE A 1 80 ? 17.438 -53.770 -7.298 1.00 43.59 80 PHE A O 1
ATOM 620 N N . SER A 1 81 ? 17.958 -51.712 -8.028 1.00 46.16 81 SER A N 1
ATOM 621 C CA . SER A 1 81 ? 16.765 -51.040 -7.502 1.00 46.16 81 SER A CA 1
ATOM 622 C C . SER A 1 81 ? 15.704 -50.936 -8.611 1.00 46.16 81 SER A C 1
ATOM 624 O O . SER A 1 81 ? 16.028 -50.480 -9.711 1.00 46.16 81 SER A O 1
ATOM 626 N N . PRO A 1 82 ? 14.435 -51.330 -8.386 1.00 49.00 82 PRO A N 1
ATOM 627 C CA . PRO A 1 82 ? 13.405 -51.378 -9.431 1.00 49.00 82 PRO A CA 1
ATOM 628 C C . PRO A 1 82 ? 12.849 -50.001 -9.858 1.00 49.00 82 PRO A C 1
ATOM 630 O O . PRO A 1 82 ? 11.916 -49.943 -10.660 1.00 49.00 82 PRO A O 1
ATOM 633 N N . SER A 1 83 ? 13.420 -48.882 -9.393 1.00 47.66 83 SER A N 1
ATOM 634 C CA . SER A 1 83 ? 12.963 -47.526 -9.747 1.00 47.66 83 SER A CA 1
ATOM 635 C C . SER A 1 83 ? 13.413 -47.034 -11.133 1.00 47.66 83 SER A C 1
ATOM 637 O O . SER A 1 83 ? 12.907 -46.021 -11.615 1.00 47.66 83 SER A O 1
ATOM 639 N N . ALA A 1 84 ? 14.311 -47.751 -11.819 1.00 49.53 84 ALA A N 1
ATOM 640 C CA . ALA A 1 84 ? 14.798 -47.357 -13.143 1.00 49.53 84 ALA A CA 1
ATOM 641 C C . ALA A 1 84 ? 13.778 -47.589 -14.280 1.00 49.53 84 ALA A C 1
ATOM 643 O O . ALA A 1 84 ? 13.868 -46.929 -15.314 1.00 49.53 84 ALA A O 1
ATOM 644 N N . SER A 1 85 ? 12.787 -48.476 -14.112 1.00 51.41 85 SER A N 1
ATOM 645 C CA . SER A 1 85 ? 11.826 -48.799 -15.186 1.00 51.41 85 SER A CA 1
ATOM 646 C C . SER A 1 85 ? 10.845 -47.656 -15.490 1.00 51.41 85 SER A C 1
ATOM 648 O O . SER A 1 85 ? 10.505 -47.427 -16.651 1.00 51.41 85 SER A O 1
ATOM 650 N N . ALA A 1 86 ? 10.461 -46.873 -14.476 1.00 54.88 86 ALA A N 1
ATOM 651 C CA . ALA A 1 86 ? 9.561 -45.730 -14.637 1.00 54.88 86 ALA A CA 1
ATOM 652 C C . ALA A 1 86 ? 10.243 -44.545 -15.348 1.00 54.88 86 ALA A C 1
ATOM 654 O O . ALA A 1 86 ? 9.634 -43.899 -16.200 1.00 54.88 86 ALA A O 1
ATOM 655 N N . GLY A 1 87 ? 11.528 -44.301 -15.061 1.00 51.50 87 GLY A N 1
ATOM 656 C CA . GLY A 1 87 ? 12.317 -43.267 -15.740 1.00 51.50 87 GLY A CA 1
ATOM 657 C C . GLY A 1 87 ? 12.564 -43.581 -17.219 1.00 51.50 87 GLY A C 1
ATOM 658 O O . GLY A 1 87 ? 12.457 -42.694 -18.061 1.00 51.50 87 GLY A O 1
ATOM 659 N N . HIS A 1 88 ? 12.803 -44.853 -17.556 1.00 53.75 88 HIS A N 1
ATOM 660 C CA . HIS A 1 88 ? 12.948 -45.275 -18.952 1.00 53.75 88 HIS A CA 1
ATOM 661 C C . HIS A 1 88 ? 11.627 -45.144 -19.721 1.00 53.75 88 HIS A C 1
ATOM 663 O O . HIS A 1 88 ? 11.634 -44.652 -20.844 1.00 53.75 88 HIS A O 1
ATOM 669 N N . SER A 1 89 ? 10.487 -45.478 -19.106 1.00 63.53 89 SER A N 1
ATOM 670 C CA . SER A 1 89 ? 9.165 -45.288 -19.723 1.00 63.53 89 SER A CA 1
ATOM 671 C C . SER A 1 89 ? 8.864 -43.818 -20.033 1.00 63.53 89 SER A C 1
ATOM 673 O O . SER A 1 89 ? 8.334 -43.518 -21.101 1.00 63.53 89 SER A O 1
ATOM 675 N N . ALA A 1 90 ? 9.211 -42.898 -19.128 1.00 66.38 90 ALA A N 1
ATOM 676 C CA . ALA A 1 90 ? 8.987 -41.468 -19.334 1.00 66.38 90 ALA A CA 1
ATOM 677 C C . ALA A 1 90 ? 9.864 -40.914 -20.469 1.00 66.38 90 ALA A C 1
ATOM 679 O O . ALA A 1 90 ? 9.374 -40.190 -21.336 1.00 66.38 90 ALA A O 1
ATOM 680 N N . ILE A 1 91 ? 11.136 -41.316 -20.520 1.00 63.25 91 ILE A N 1
ATOM 681 C CA . ILE A 1 91 ? 12.067 -40.907 -21.580 1.00 63.25 91 ILE A CA 1
ATOM 682 C C . ILE A 1 91 ? 11.626 -41.467 -22.939 1.00 63.25 91 ILE A C 1
ATOM 684 O O . ILE A 1 91 ? 11.579 -40.715 -23.908 1.00 63.25 91 ILE A O 1
ATOM 688 N N . PHE A 1 92 ? 11.224 -42.741 -23.014 1.00 67.62 92 PHE A N 1
ATOM 689 C CA . PHE A 1 92 ? 10.710 -43.333 -24.255 1.00 67.62 92 PHE A CA 1
ATOM 690 C C . PHE A 1 92 ? 9.439 -42.635 -24.747 1.00 67.62 92 PHE A C 1
ATOM 692 O O . PHE A 1 92 ? 9.357 -42.304 -25.925 1.00 67.62 92 PHE A O 1
ATOM 699 N N . SER A 1 93 ? 8.504 -42.315 -23.847 1.00 72.31 93 SER A N 1
ATOM 700 C CA . SER A 1 93 ? 7.292 -41.572 -24.216 1.00 72.31 93 SER A CA 1
ATOM 701 C C . SER A 1 93 ? 7.594 -40.152 -24.710 1.00 72.31 93 SER A C 1
ATOM 703 O O . SER A 1 93 ? 6.941 -39.658 -25.626 1.00 72.31 93 SER A O 1
ATOM 705 N N . HIS A 1 94 ? 8.624 -39.500 -24.158 1.00 66.50 94 HIS A N 1
ATOM 706 C CA . HIS A 1 94 ? 9.048 -38.174 -24.600 1.00 66.50 94 HIS A CA 1
ATOM 707 C C . HIS A 1 94 ? 9.759 -38.221 -25.960 1.00 66.50 94 HIS A C 1
ATOM 709 O O . HIS A 1 94 ? 9.561 -37.334 -26.788 1.00 66.50 94 HIS A O 1
ATOM 715 N N . ILE A 1 95 ? 10.539 -39.275 -26.216 1.00 65.62 95 ILE A N 1
ATOM 716 C CA . ILE A 1 95 ? 11.177 -39.526 -27.514 1.00 65.62 95 ILE A CA 1
ATOM 717 C C . ILE A 1 95 ? 10.123 -39.847 -28.580 1.00 65.62 95 ILE A C 1
ATOM 719 O O . ILE A 1 95 ? 10.195 -39.292 -29.671 1.00 65.62 95 ILE A O 1
ATOM 723 N N . GLU A 1 96 ? 9.119 -40.675 -28.282 1.00 72.31 96 GLU A N 1
ATOM 724 C CA . GLU A 1 96 ? 8.007 -40.939 -29.207 1.00 72.31 96 GLU A CA 1
ATOM 725 C C . GLU A 1 96 ? 7.190 -39.677 -29.493 1.00 72.31 96 GLU A C 1
ATOM 727 O O . GLU A 1 96 ? 6.895 -39.394 -30.654 1.00 72.31 96 GLU A O 1
ATOM 732 N N . ALA A 1 97 ? 6.898 -38.869 -28.469 1.00 71.50 97 ALA A N 1
ATOM 733 C CA . ALA A 1 97 ? 6.209 -37.595 -28.645 1.00 71.50 97 ALA A CA 1
ATOM 734 C C . ALA A 1 97 ? 7.019 -36.636 -29.533 1.00 71.50 97 ALA A C 1
ATOM 736 O O . ALA A 1 97 ? 6.484 -36.088 -30.497 1.00 71.50 97 ALA A O 1
ATOM 737 N N . LYS A 1 98 ? 8.329 -36.495 -29.291 1.00 71.94 98 LYS A N 1
ATOM 738 C CA . LYS A 1 98 ? 9.201 -35.651 -30.122 1.00 71.94 98 LYS A CA 1
ATOM 739 C C . LYS A 1 98 ? 9.365 -36.189 -31.540 1.00 71.94 98 LYS A C 1
ATOM 741 O O . LYS A 1 98 ? 9.343 -35.402 -32.479 1.00 71.94 98 LYS A O 1
ATOM 746 N N . ASN A 1 99 ? 9.439 -37.505 -31.720 1.00 64.50 99 ASN A N 1
ATOM 747 C CA . ASN A 1 99 ? 9.457 -38.122 -33.047 1.00 64.50 99 ASN A CA 1
ATOM 748 C C . ASN A 1 99 ? 8.139 -37.894 -33.800 1.00 64.50 99 ASN A C 1
ATOM 750 O O . ASN A 1 99 ? 8.166 -37.690 -35.010 1.00 64.50 99 ASN A O 1
ATOM 754 N N . SER A 1 100 ? 7.001 -37.865 -33.101 1.00 69.19 100 SER A N 1
ATOM 755 C CA . SER A 1 100 ? 5.702 -37.552 -33.707 1.00 69.19 100 SER A CA 1
ATOM 756 C C . SER A 1 100 ? 5.555 -36.074 -34.089 1.00 69.19 100 SER A C 1
ATOM 758 O O . SER A 1 100 ? 4.995 -35.776 -35.139 1.00 69.19 100 SER A O 1
ATOM 760 N N . GLU A 1 101 ? 6.119 -35.150 -33.302 1.00 67.50 101 GLU A N 1
ATOM 761 C CA . GLU A 1 101 ? 6.167 -33.718 -33.636 1.00 67.50 101 GLU A CA 1
ATOM 762 C C . GLU A 1 101 ? 7.094 -33.450 -34.828 1.00 67.50 101 GLU A C 1
ATOM 764 O O . GLU A 1 101 ? 6.759 -32.665 -35.711 1.00 67.50 101 GLU A O 1
ATOM 769 N N . VAL A 1 102 ? 8.236 -34.144 -34.890 1.00 59.16 102 VAL A N 1
ATOM 770 C CA . VAL A 1 102 ? 9.150 -34.079 -36.036 1.00 59.16 102 VAL A CA 1
ATOM 771 C C . VAL A 1 102 ? 8.481 -34.655 -37.287 1.00 59.16 102 VAL A C 1
ATOM 773 O O . VAL A 1 102 ? 8.569 -34.048 -38.345 1.00 59.16 102 VAL A O 1
ATOM 776 N N . ALA A 1 103 ? 7.726 -35.752 -37.184 1.00 57.56 103 ALA A N 1
ATOM 777 C CA . ALA A 1 103 ? 6.990 -36.318 -38.318 1.00 57.56 103 ALA A CA 1
ATOM 778 C C . ALA A 1 103 ? 5.901 -35.386 -38.895 1.00 57.56 103 ALA A C 1
ATOM 780 O O . ALA A 1 103 ? 5.494 -35.576 -40.036 1.00 57.56 103 ALA A O 1
ATOM 781 N N . GLN A 1 104 ? 5.450 -34.376 -38.143 1.00 62.12 104 GLN A N 1
ATOM 782 C CA . GLN A 1 104 ? 4.445 -33.398 -38.584 1.00 62.12 104 GLN A CA 1
ATOM 783 C C . GLN A 1 104 ? 5.045 -32.143 -39.240 1.00 62.12 104 GLN A C 1
ATOM 785 O O . GLN A 1 104 ? 4.297 -31.262 -39.669 1.00 62.12 104 GLN A O 1
ATOM 790 N N . ILE A 1 105 ? 6.377 -32.031 -39.338 1.00 60.19 105 ILE A N 1
ATOM 791 C CA . ILE A 1 105 ? 7.019 -30.922 -40.051 1.00 60.19 105 ILE A CA 1
ATOM 792 C C . ILE A 1 105 ? 6.765 -31.105 -41.562 1.00 60.19 105 ILE A C 1
ATOM 794 O O . ILE A 1 105 ? 7.183 -32.122 -42.130 1.00 60.19 105 ILE A O 1
ATOM 798 N N . PRO A 1 106 ? 6.117 -30.137 -42.243 1.00 46.22 106 PRO A N 1
ATOM 799 C CA . PRO A 1 106 ? 5.826 -30.240 -43.670 1.00 46.22 106 PRO A CA 1
ATOM 800 C C . PRO A 1 106 ? 7.128 -30.393 -44.469 1.00 46.22 106 PRO A C 1
ATOM 802 O O . PRO A 1 106 ? 7.979 -29.506 -44.441 1.00 46.22 106 PRO A O 1
ATOM 805 N N . GLY A 1 107 ? 7.290 -31.528 -45.158 1.00 55.47 107 GLY A N 1
ATOM 806 C CA . GLY A 1 107 ? 8.495 -31.881 -45.925 1.00 55.47 107 GLY A CA 1
ATOM 807 C C . GLY A 1 107 ? 9.202 -33.166 -45.476 1.00 55.47 107 GLY A C 1
ATOM 808 O O . GLY A 1 107 ? 9.972 -33.723 -46.253 1.00 55.47 107 GLY A O 1
ATOM 809 N N . ILE A 1 108 ? 8.916 -33.696 -44.279 1.00 52.66 108 ILE A N 1
ATOM 810 C CA . ILE A 1 108 ? 9.506 -34.968 -43.812 1.00 52.66 108 ILE A CA 1
ATOM 811 C C . ILE A 1 108 ? 8.826 -36.197 -44.442 1.00 52.66 108 ILE A C 1
ATOM 813 O O . ILE A 1 108 ? 9.487 -37.208 -44.668 1.00 52.66 108 ILE A O 1
ATOM 817 N N . GLU A 1 109 ? 7.559 -36.085 -44.853 1.00 53.25 109 GLU A N 1
ATOM 818 C CA . GLU A 1 109 ? 6.840 -37.121 -45.619 1.00 53.25 109 GLU A CA 1
ATOM 819 C C . GLU A 1 109 ? 7.468 -37.399 -47.001 1.00 53.25 109 GLU A C 1
ATOM 821 O O . GLU A 1 109 ? 7.340 -38.501 -47.530 1.00 53.25 109 GLU A O 1
ATOM 826 N N . LEU A 1 110 ? 8.218 -36.443 -47.566 1.00 53.69 110 LEU A N 1
ATOM 827 C CA . LEU A 1 110 ? 8.954 -36.639 -48.821 1.00 53.69 110 LEU A CA 1
ATOM 828 C C . LEU A 1 110 ? 10.215 -37.496 -48.638 1.00 53.69 110 LEU A C 1
ATOM 830 O O . LEU A 1 110 ? 10.697 -38.066 -49.608 1.00 53.69 110 LEU A O 1
ATOM 834 N N . LEU A 1 111 ? 10.745 -37.632 -47.414 1.00 52.03 111 LEU A N 1
ATOM 835 C CA . LEU A 1 111 ? 11.985 -38.377 -47.154 1.00 52.03 111 LEU A CA 1
ATOM 836 C C . LEU A 1 111 ? 11.797 -39.899 -47.056 1.00 52.03 111 LEU A C 1
ATOM 838 O O . LEU A 1 111 ? 12.783 -40.634 -47.107 1.00 52.03 111 LEU A O 1
ATOM 842 N N . THR A 1 112 ? 10.558 -40.384 -46.949 1.00 53.75 112 THR A N 1
ATOM 843 C CA . THR A 1 112 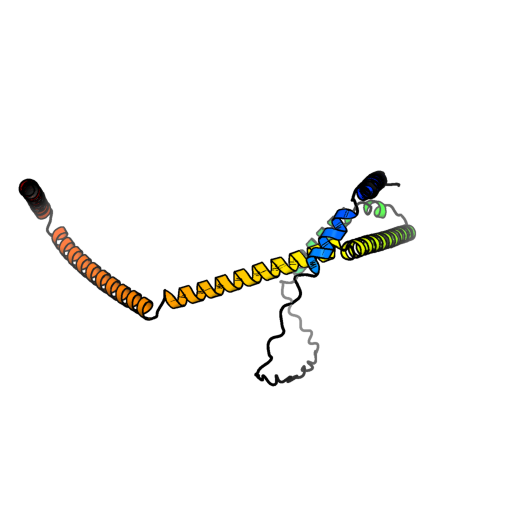? 10.242 -41.820 -46.858 1.00 53.75 112 THR A CA 1
ATOM 844 C C . THR A 1 112 ? 10.095 -42.528 -48.208 1.00 53.75 112 THR A C 1
ATOM 846 O O . THR A 1 112 ? 10.012 -43.754 -48.227 1.00 53.75 112 THR A O 1
ATOM 849 N N . GLU A 1 113 ? 10.113 -41.800 -49.331 1.00 55.47 113 GLU A N 1
ATOM 850 C CA . GLU A 1 113 ? 10.022 -42.374 -50.689 1.00 55.47 113 GLU A CA 1
ATOM 851 C C . GLU A 1 113 ? 11.378 -42.538 -51.404 1.00 55.47 113 GLU A C 1
ATOM 853 O O . GLU A 1 113 ? 11.430 -43.073 -52.512 1.00 55.47 113 GLU A O 1
ATOM 858 N N . TYR A 1 114 ? 12.497 -42.146 -50.786 1.00 51.91 114 TYR A N 1
ATOM 859 C CA . TYR A 1 114 ? 13.816 -42.273 -51.415 1.00 51.91 114 TYR A CA 1
ATOM 860 C C . TYR A 1 114 ? 14.356 -43.702 -51.311 1.00 51.91 114 TYR A C 1
ATOM 862 O O . TYR A 1 114 ? 14.618 -44.224 -50.225 1.00 51.91 114 TYR A O 1
ATOM 870 N N . SER A 1 115 ? 14.542 -44.350 -52.463 1.00 56.69 115 SER A N 1
ATOM 871 C CA . SER A 1 115 ? 14.905 -45.772 -52.536 1.00 56.69 115 SER A CA 1
ATOM 872 C C . SER A 1 115 ? 16.395 -46.033 -52.288 1.00 56.69 115 SER A C 1
ATOM 874 O O . SER A 1 115 ? 16.796 -47.179 -52.065 1.00 56.69 115 SER A O 1
ATOM 876 N N . THR A 1 116 ? 17.240 -44.991 -52.277 1.00 66.44 116 THR A N 1
ATOM 877 C CA . THR A 1 116 ? 18.685 -45.139 -52.057 1.00 66.44 116 THR A CA 1
ATOM 878 C C . THR A 1 116 ? 19.260 -44.108 -51.083 1.00 66.44 116 THR A C 1
ATOM 880 O O . THR A 1 116 ? 18.899 -42.934 -51.076 1.00 66.44 116 THR A O 1
ATOM 883 N N . LYS A 1 117 ? 20.241 -44.533 -50.270 1.00 67.69 117 LYS A N 1
ATOM 884 C CA . LYS A 1 117 ? 20.954 -43.671 -49.299 1.00 67.69 117 LYS A CA 1
ATOM 885 C C . LYS A 1 117 ? 21.550 -42.404 -49.929 1.00 67.69 117 LYS A C 1
ATOM 887 O O . LYS A 1 117 ? 21.765 -41.420 -49.232 1.00 67.69 117 LYS A O 1
ATOM 892 N N . GLN A 1 118 ? 21.841 -42.441 -51.226 1.00 69.50 118 GLN A N 1
ATOM 893 C CA . GLN A 1 118 ? 22.454 -41.342 -51.962 1.00 69.50 118 GLN A CA 1
ATOM 894 C C . GLN A 1 118 ? 21.460 -40.207 -52.258 1.00 69.50 118 GLN A C 1
ATOM 896 O O . GLN A 1 118 ? 21.848 -39.043 -52.205 1.00 69.50 118 GLN A O 1
ATOM 901 N N . GLU A 1 119 ? 20.183 -40.530 -52.476 1.00 70.12 119 GLU A N 1
ATOM 902 C CA . GLU A 1 119 ? 19.107 -39.545 -52.660 1.00 70.12 119 GLU A CA 1
ATOM 903 C C . GLU A 1 119 ? 18.838 -38.784 -51.354 1.00 70.12 119 GLU A C 1
ATOM 905 O O . GLU A 1 119 ? 18.841 -37.555 -51.350 1.00 70.12 119 GLU A O 1
ATOM 910 N N . VAL A 1 120 ? 18.763 -39.495 -50.222 1.00 71.19 120 VAL A N 1
ATOM 911 C CA . VAL A 1 120 ? 18.580 -38.887 -48.889 1.00 71.19 120 VAL A CA 1
ATOM 912 C C . VAL A 1 120 ? 19.707 -37.908 -48.551 1.00 71.19 120 VAL A C 1
ATOM 914 O O . VAL A 1 120 ? 19.443 -36.809 -48.072 1.00 71.19 120 VAL A O 1
ATOM 917 N N . VAL A 1 121 ? 20.964 -38.273 -48.829 1.00 76.56 121 VAL A N 1
ATOM 918 C CA . VAL A 1 121 ? 22.110 -37.373 -48.610 1.00 76.56 121 VAL A CA 1
ATOM 919 C C . VAL A 1 121 ? 22.022 -36.145 -49.517 1.00 76.56 121 VAL A C 1
ATOM 921 O O . VAL A 1 121 ? 22.299 -35.038 -49.067 1.00 76.56 121 VAL A O 1
ATOM 924 N N . SER A 1 122 ? 21.605 -36.312 -50.775 1.00 79.25 122 SER A N 1
ATOM 925 C CA . SER A 1 122 ? 21.478 -35.190 -51.710 1.00 79.25 122 SER A CA 1
ATOM 926 C C . SER A 1 122 ? 20.384 -34.198 -51.300 1.00 79.25 122 SER A C 1
ATOM 928 O O . SER A 1 122 ? 20.609 -32.992 -51.361 1.00 79.25 122 SER A O 1
ATOM 930 N N . GLU A 1 123 ? 19.250 -34.687 -50.801 1.00 75.94 123 GLU A N 1
ATOM 931 C CA . GLU A 1 123 ? 18.144 -33.862 -50.307 1.00 75.94 123 GLU A CA 1
ATOM 932 C C . GLU A 1 123 ? 18.494 -33.181 -48.981 1.00 75.94 123 GLU A C 1
ATOM 934 O O . GLU A 1 123 ? 18.227 -31.996 -48.797 1.00 75.94 123 GLU A O 1
ATOM 939 N N . GLN A 1 124 ? 19.198 -33.874 -48.079 1.00 78.75 124 GLN A N 1
ATOM 940 C CA . GLN A 1 124 ? 19.737 -33.257 -46.864 1.00 78.75 124 GLN A CA 1
ATOM 941 C C . GLN A 1 124 ? 20.754 -32.157 -47.186 1.00 78.75 124 GLN A C 1
ATOM 943 O O . GLN A 1 124 ? 20.733 -31.099 -46.559 1.00 78.75 124 GLN A O 1
ATOM 948 N N . CYS A 1 125 ? 21.620 -32.362 -48.183 1.00 82.69 125 CYS A N 1
ATOM 949 C CA . CYS A 1 125 ? 22.529 -31.319 -48.650 1.00 82.69 125 CYS A CA 1
ATOM 950 C C . CYS A 1 125 ? 21.770 -30.127 -49.245 1.00 82.69 125 CYS A C 1
ATOM 952 O O . CYS A 1 125 ? 22.116 -28.989 -48.938 1.00 82.69 125 CYS A O 1
ATOM 954 N N . GLN A 1 126 ? 20.726 -30.358 -50.046 1.00 83.50 126 GLN A N 1
ATOM 955 C CA . GLN A 1 126 ? 19.888 -29.284 -50.589 1.00 83.50 126 GLN A CA 1
ATOM 956 C C . GLN A 1 126 ? 19.168 -28.505 -49.483 1.00 83.50 126 GLN A C 1
ATOM 958 O O . GLN A 1 126 ? 19.156 -27.276 -49.510 1.00 83.50 126 GLN A O 1
ATOM 963 N N . LEU A 1 127 ? 18.644 -29.200 -48.471 1.00 84.62 127 LEU A N 1
ATOM 964 C CA . LEU A 1 127 ? 18.009 -28.587 -47.309 1.00 84.62 127 LEU A CA 1
ATOM 965 C C . LEU A 1 127 ? 19.003 -27.741 -46.500 1.00 84.62 127 LEU A C 1
ATOM 967 O O . LEU A 1 127 ? 18.687 -26.616 -46.120 1.00 84.62 127 LEU A O 1
ATOM 971 N N . LEU A 1 128 ? 20.222 -28.239 -46.272 1.00 89.25 128 LEU A N 1
ATOM 972 C CA . LEU A 1 128 ? 21.274 -27.480 -45.588 1.00 89.25 128 LEU A CA 1
ATOM 973 C C . LEU A 1 128 ? 21.704 -26.241 -46.381 1.00 89.25 128 LEU A C 1
ATOM 975 O O . LEU A 1 128 ? 21.911 -25.187 -45.786 1.00 89.25 128 LEU A O 1
ATOM 979 N N . VAL A 1 129 ? 21.798 -26.339 -47.710 1.00 89.56 129 VAL A N 1
ATOM 980 C CA . VAL A 1 129 ? 22.093 -25.192 -48.583 1.00 89.56 129 VAL A CA 1
ATOM 981 C C . VAL A 1 129 ? 20.954 -24.170 -48.548 1.00 89.56 129 VAL A C 1
ATOM 983 O O . VAL A 1 129 ? 21.214 -22.973 -48.444 1.00 89.56 129 VAL A O 1
ATOM 986 N N . ALA A 1 130 ? 19.698 -24.621 -48.563 1.00 85.56 130 ALA A N 1
ATOM 987 C CA . ALA A 1 130 ? 18.538 -23.743 -48.434 1.00 85.56 130 ALA A CA 1
ATOM 988 C C . ALA A 1 130 ? 18.505 -23.035 -47.069 1.00 85.56 130 ALA A C 1
ATOM 990 O O . ALA A 1 130 ? 18.261 -21.832 -47.005 1.00 85.56 130 ALA A O 1
ATOM 991 N N . HIS A 1 131 ? 18.819 -23.746 -45.981 1.00 86.75 131 HIS A N 1
ATOM 992 C CA . HIS A 1 131 ? 18.936 -23.142 -44.653 1.00 86.75 131 HIS A CA 1
ATOM 993 C C . HIS A 1 131 ? 20.096 -22.156 -44.553 1.00 86.75 131 HIS A C 1
ATOM 995 O O . HIS A 1 131 ? 19.929 -21.105 -43.940 1.00 86.75 131 HIS A O 1
ATOM 1001 N N . ALA A 1 132 ? 21.245 -22.457 -45.160 1.00 89.62 132 ALA A N 1
ATOM 1002 C CA . ALA A 1 132 ? 22.361 -21.520 -45.218 1.00 89.62 132 ALA A CA 1
ATOM 1003 C C . ALA A 1 132 ? 21.951 -20.222 -45.934 1.00 89.62 132 ALA A C 1
ATOM 1005 O O . ALA A 1 132 ? 22.182 -19.143 -45.396 1.00 89.62 132 ALA A O 1
ATOM 1006 N N . GLY A 1 133 ? 21.250 -20.326 -47.070 1.00 89.69 133 GLY A N 1
ATOM 1007 C CA . GLY A 1 133 ? 20.708 -19.163 -47.781 1.00 89.69 133 GLY A CA 1
ATOM 1008 C C . GLY A 1 133 ? 19.695 -18.367 -46.951 1.00 89.69 133 GLY A C 1
ATOM 1009 O O . GLY A 1 133 ? 19.774 -17.146 -46.885 1.00 89.69 133 GLY A O 1
ATOM 1010 N N . TYR A 1 134 ? 18.791 -19.045 -46.239 1.00 88.31 134 TYR A N 1
ATOM 1011 C CA . TYR A 1 134 ? 17.826 -18.376 -45.359 1.00 88.31 134 TYR A CA 1
ATOM 1012 C C . TYR A 1 134 ? 18.495 -17.648 -44.180 1.00 88.31 134 TYR A C 1
ATOM 1014 O O . TYR A 1 134 ? 18.083 -16.555 -43.794 1.00 88.31 134 TYR A O 1
ATOM 1022 N N . ILE A 1 135 ? 19.552 -18.232 -43.607 1.00 89.31 135 ILE A N 1
ATOM 1023 C CA . ILE A 1 135 ? 20.338 -17.587 -42.549 1.00 89.31 135 ILE A CA 1
ATOM 1024 C C . ILE A 1 135 ? 21.042 -16.336 -43.089 1.00 89.31 135 ILE A C 1
ATOM 1026 O O . ILE A 1 135 ? 21.078 -15.321 -42.395 1.00 89.31 135 ILE A O 1
ATOM 1030 N N . GLU A 1 136 ? 21.574 -16.376 -44.312 1.00 91.88 136 GLU A N 1
ATOM 1031 C CA . GLU A 1 136 ? 22.167 -15.198 -44.956 1.00 91.88 136 GLU A CA 1
ATOM 1032 C C . GLU A 1 136 ? 21.134 -14.080 -45.165 1.00 91.88 136 GLU A C 1
ATOM 1034 O O . GLU A 1 136 ? 21.404 -12.932 -44.807 1.00 91.88 136 GLU A O 1
ATOM 1039 N N . GLU A 1 137 ? 19.924 -14.410 -45.628 1.00 89.31 137 GLU A N 1
ATOM 1040 C CA . GLU A 1 137 ? 18.828 -13.442 -45.775 1.00 89.31 137 GLU A CA 1
ATOM 1041 C C . GLU A 1 137 ? 18.433 -12.798 -44.435 1.00 89.31 137 GLU A C 1
ATOM 1043 O O . GLU A 1 137 ? 18.291 -11.576 -44.353 1.00 89.31 137 GLU A O 1
ATOM 1048 N N . LEU A 1 138 ? 18.332 -13.587 -43.358 1.00 87.50 138 LEU A N 1
ATOM 1049 C CA . LEU A 1 138 ? 18.058 -13.076 -42.009 1.00 87.50 138 LEU A CA 1
ATOM 1050 C C . LEU A 1 138 ? 19.167 -12.153 -41.491 1.00 87.50 138 LEU A C 1
ATOM 1052 O O . LEU A 1 138 ? 18.891 -11.156 -40.817 1.00 87.50 138 LEU A O 1
ATOM 1056 N N . ILE A 1 139 ? 20.429 -12.471 -41.786 1.00 92.88 139 ILE A N 1
ATOM 1057 C CA . ILE A 1 139 ? 21.566 -11.621 -41.415 1.00 92.88 139 ILE A CA 1
ATOM 1058 C C . ILE A 1 139 ? 21.486 -10.278 -42.148 1.00 92.88 139 ILE A C 1
ATOM 1060 O O . ILE A 1 139 ? 21.743 -9.233 -41.539 1.00 92.88 139 ILE A O 1
ATOM 1064 N N . ASP A 1 140 ? 21.121 -10.282 -43.427 1.00 90.12 140 ASP A N 1
ATOM 1065 C CA . ASP A 1 140 ? 20.988 -9.058 -44.212 1.00 90.12 140 ASP A CA 1
ATOM 1066 C C . ASP A 1 140 ? 19.782 -8.215 -43.776 1.00 90.12 140 ASP A C 1
ATOM 1068 O O . ASP A 1 140 ? 19.905 -6.992 -43.648 1.00 90.12 140 ASP A O 1
ATOM 1072 N N . GLU A 1 141 ? 18.657 -8.843 -43.426 1.00 84.25 141 GLU A N 1
ATOM 1073 C CA . GLU A 1 141 ? 17.507 -8.152 -42.836 1.00 84.25 141 GLU A CA 1
ATOM 1074 C C . GLU A 1 141 ? 17.869 -7.516 -41.486 1.00 84.25 141 GLU A C 1
ATOM 1076 O O . GLU A 1 141 ? 17.625 -6.326 -41.265 1.00 84.25 141 GLU A O 1
ATOM 1081 N N . TYR A 1 142 ? 18.551 -8.257 -40.607 1.00 88.12 142 TYR A N 1
ATOM 1082 C CA . TYR A 1 142 ? 19.031 -7.730 -39.328 1.00 88.12 142 TYR A CA 1
ATOM 1083 C C . TYR A 1 142 ? 19.973 -6.530 -39.510 1.00 88.12 142 TYR A C 1
ATOM 1085 O O . TYR A 1 142 ? 19.873 -5.530 -38.787 1.00 88.12 142 TYR A O 1
ATOM 1093 N N . ARG A 1 143 ? 20.883 -6.587 -40.493 1.00 90.25 143 ARG A N 1
ATOM 1094 C CA . ARG A 1 143 ? 21.778 -5.465 -40.821 1.00 90.25 143 ARG A CA 1
ATOM 1095 C C . ARG A 1 143 ? 20.997 -4.234 -41.260 1.00 90.25 143 ARG A C 1
ATOM 1097 O O . ARG A 1 143 ? 21.313 -3.135 -40.802 1.00 90.25 143 ARG A O 1
ATOM 1104 N N . LEU A 1 144 ? 19.987 -4.415 -42.105 1.00 85.12 144 LEU A N 1
ATOM 1105 C CA . LEU A 1 144 ? 19.156 -3.331 -42.617 1.00 85.12 144 LEU A CA 1
ATOM 1106 C C . LEU A 1 144 ? 18.338 -2.683 -41.493 1.00 85.12 144 LEU A C 1
ATOM 1108 O O . LEU A 1 144 ? 18.364 -1.461 -41.345 1.00 85.12 144 LEU A O 1
ATOM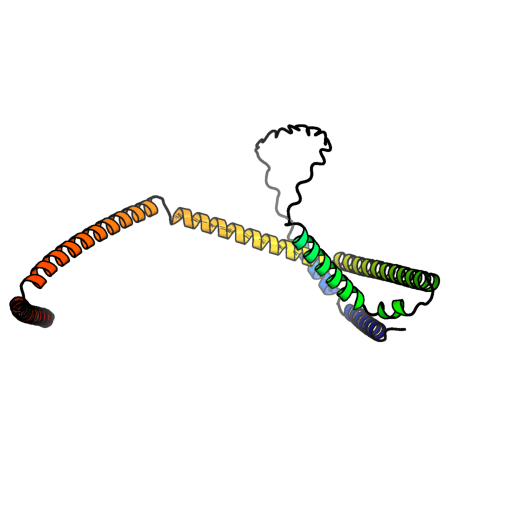 1112 N N . VAL A 1 145 ? 17.713 -3.487 -40.628 1.00 82.56 145 VAL A N 1
ATOM 1113 C CA . VAL A 1 145 ? 17.010 -2.995 -39.430 1.00 82.56 145 VAL A CA 1
ATOM 1114 C C . VAL A 1 145 ? 17.962 -2.209 -38.532 1.00 82.56 145 VAL A C 1
ATOM 1116 O O . VAL A 1 145 ? 17.659 -1.084 -38.140 1.00 82.56 145 VAL A O 1
ATOM 1119 N N . THR A 1 146 ? 19.159 -2.738 -38.273 1.00 81.12 146 THR A N 1
ATOM 1120 C CA . THR A 1 146 ? 20.160 -2.062 -37.436 1.00 81.12 146 THR A CA 1
ATOM 1121 C C . THR A 1 146 ? 20.612 -0.726 -38.039 1.00 81.12 146 THR A C 1
ATOM 1123 O O . THR A 1 146 ? 20.808 0.248 -37.310 1.00 81.12 146 THR A O 1
ATOM 1126 N N . GLN A 1 147 ? 20.777 -0.647 -39.363 1.00 80.06 147 GLN A N 1
ATOM 1127 C CA . GLN A 1 147 ? 21.112 0.602 -40.053 1.00 80.06 147 GLN A CA 1
ATOM 1128 C C . GLN A 1 147 ? 19.985 1.631 -39.947 1.00 80.06 147 GLN A C 1
ATOM 1130 O O . GLN A 1 147 ? 20.259 2.784 -39.611 1.00 80.06 147 GLN A O 1
ATOM 1135 N N . ILE A 1 148 ? 18.730 1.223 -40.153 1.00 75.94 148 ILE A N 1
ATOM 1136 C CA . ILE A 1 148 ? 17.564 2.104 -39.992 1.00 75.94 148 ILE A CA 1
ATOM 1137 C C . ILE A 1 148 ? 17.465 2.600 -38.548 1.00 75.94 148 ILE A C 1
ATOM 1139 O O . ILE A 1 148 ? 17.316 3.799 -38.331 1.00 75.94 148 ILE A O 1
ATOM 1143 N N . SER A 1 149 ? 17.621 1.723 -37.553 1.00 75.25 149 SER A N 1
ATOM 1144 C CA . SER A 1 149 ? 17.605 2.114 -36.139 1.00 75.25 149 SER A CA 1
ATOM 1145 C C . SER A 1 149 ? 18.726 3.095 -35.797 1.00 75.25 149 SER A C 1
ATOM 1147 O O . SER A 1 149 ? 18.497 4.050 -35.059 1.00 75.25 149 SER A O 1
ATOM 1149 N N . ARG A 1 150 ? 19.929 2.920 -36.362 1.00 76.50 150 ARG A N 1
ATOM 1150 C CA . ARG A 1 150 ? 21.034 3.879 -36.195 1.00 76.50 150 ARG A CA 1
ATOM 1151 C C . ARG A 1 150 ? 20.742 5.222 -36.857 1.00 76.50 150 ARG A C 1
ATOM 1153 O O . ARG A 1 150 ? 21.036 6.252 -36.260 1.00 76.50 150 ARG A O 1
ATOM 1160 N N . HIS A 1 151 ? 20.156 5.229 -38.051 1.00 71.19 151 HIS A N 1
ATOM 1161 C CA . HIS A 1 151 ? 19.762 6.467 -38.726 1.00 71.19 151 HIS A CA 1
ATOM 1162 C C . HIS A 1 151 ? 18.635 7.196 -37.989 1.00 71.19 151 HIS A C 1
ATOM 1164 O O . HIS A 1 151 ? 18.704 8.413 -37.832 1.00 71.19 151 HIS A O 1
ATOM 117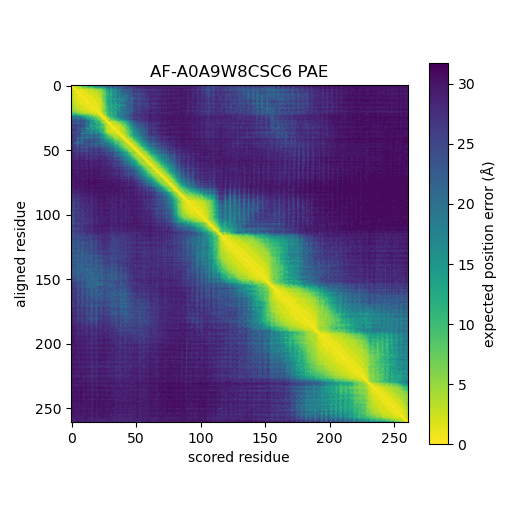0 N N . ALA A 1 152 ? 17.650 6.462 -37.472 1.00 66.50 152 ALA A N 1
ATOM 1171 C CA . ALA A 1 152 ? 16.593 7.012 -36.633 1.00 66.50 152 ALA A CA 1
ATOM 1172 C C . ALA A 1 152 ? 17.157 7.596 -35.326 1.00 66.50 152 ALA A C 1
ATOM 1174 O O . ALA A 1 152 ? 16.772 8.695 -34.936 1.00 66.50 152 ALA A O 1
ATOM 1175 N N . ALA A 1 153 ? 18.121 6.916 -34.696 1.00 63.78 153 ALA A N 1
ATOM 1176 C CA . ALA A 1 153 ? 18.789 7.397 -33.487 1.00 63.78 153 ALA A CA 1
ATOM 1177 C C . ALA A 1 153 ? 19.691 8.622 -33.732 1.00 63.78 153 ALA A C 1
ATOM 1179 O O . ALA A 1 153 ? 19.819 9.475 -32.859 1.00 63.78 153 ALA A O 1
ATOM 1180 N N . ALA A 1 154 ? 20.298 8.728 -34.919 1.00 69.50 154 ALA A N 1
ATOM 1181 C CA . ALA A 1 154 ? 21.096 9.884 -35.332 1.00 69.50 154 ALA A CA 1
ATOM 1182 C C . ALA A 1 154 ? 20.241 11.089 -35.762 1.00 69.50 154 ALA A C 1
ATOM 1184 O O . ALA A 1 154 ? 20.776 12.174 -36.001 1.00 69.50 154 ALA A O 1
ATOM 1185 N N . HIS A 1 155 ? 18.922 10.917 -35.888 1.00 75.50 155 HIS A N 1
ATOM 1186 C CA . HIS A 1 155 ? 18.036 12.013 -36.236 1.00 75.50 155 HIS A CA 1
ATOM 1187 C C . HIS A 1 155 ? 17.916 12.978 -35.041 1.00 75.50 155 HIS A C 1
ATOM 1189 O O . HIS A 1 155 ? 17.614 12.545 -33.927 1.00 75.50 155 HIS A O 1
ATOM 1195 N N . PRO A 1 156 ? 18.069 14.301 -35.235 1.00 71.75 156 PRO A N 1
ATOM 1196 C CA . PRO A 1 156 ? 18.071 15.281 -34.141 1.00 71.75 156 PRO A CA 1
ATOM 1197 C C . PRO A 1 156 ? 16.761 15.312 -33.335 1.00 71.75 156 PRO A C 1
ATOM 1199 O O . PRO A 1 156 ? 16.736 15.764 -32.192 1.00 71.75 156 PRO A O 1
ATOM 1202 N N . VAL A 1 157 ? 15.662 14.814 -33.912 1.00 73.94 157 VAL A N 1
ATOM 1203 C CA . VAL A 1 157 ? 14.381 14.648 -33.203 1.00 73.94 157 VAL A CA 1
ATOM 1204 C C . VAL A 1 157 ? 14.458 13.537 -32.155 1.00 73.94 157 VAL A C 1
ATOM 1206 O O . VAL A 1 157 ? 13.869 13.692 -31.091 1.00 73.94 157 VAL A O 1
ATOM 1209 N N . TYR A 1 158 ? 15.201 12.457 -32.412 1.00 75.19 158 TYR A N 1
ATOM 1210 C CA . TYR A 1 158 ? 15.384 11.373 -31.448 1.00 75.19 158 TYR A CA 1
ATOM 1211 C C . TYR A 1 158 ? 16.243 11.824 -30.263 1.00 75.19 158 TYR A C 1
ATOM 1213 O O . TYR A 1 158 ? 15.878 11.581 -29.120 1.00 75.19 158 TYR A O 1
ATOM 1221 N N . GLU A 1 159 ? 17.326 12.566 -30.511 1.00 76.38 159 GLU A N 1
ATOM 1222 C CA . GLU A 1 159 ? 18.152 13.144 -29.441 1.00 76.38 159 GLU A CA 1
ATOM 1223 C C . GLU A 1 159 ? 17.346 14.125 -28.570 1.00 76.38 159 GLU A C 1
ATOM 1225 O O . GLU A 1 159 ? 17.415 14.079 -27.342 1.00 76.38 159 GLU A O 1
ATOM 1230 N N . ALA A 1 160 ? 16.517 14.973 -29.191 1.00 75.62 160 ALA A N 1
ATOM 1231 C CA . ALA A 1 160 ? 15.628 15.878 -28.465 1.00 75.62 160 ALA A CA 1
ATOM 1232 C C . ALA A 1 160 ? 14.545 15.127 -27.668 1.00 75.62 160 ALA A C 1
ATOM 1234 O O . ALA A 1 160 ? 14.271 15.490 -26.524 1.00 75.62 160 ALA A O 1
ATOM 1235 N N . ALA A 1 161 ? 13.949 14.079 -28.245 1.00 76.75 161 ALA A N 1
ATOM 1236 C CA . ALA A 1 161 ? 12.956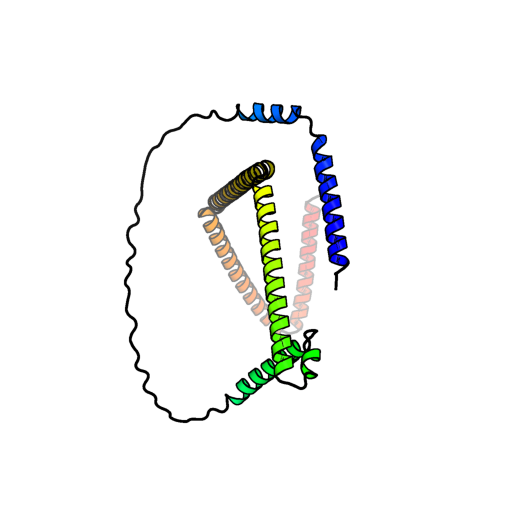 13.244 -27.575 1.00 76.75 161 ALA A CA 1
ATOM 1237 C C . ALA A 1 161 ? 13.565 12.485 -26.389 1.00 76.75 161 ALA A C 1
ATOM 1239 O O . ALA A 1 161 ? 12.994 12.506 -25.303 1.00 76.75 161 ALA A O 1
ATOM 1240 N N . HIS A 1 162 ? 14.752 11.903 -26.559 1.00 80.75 162 HIS A N 1
ATOM 1241 C CA . HIS A 1 162 ? 15.470 11.210 -25.493 1.00 80.75 162 HIS A CA 1
ATOM 1242 C C . HIS A 1 162 ? 15.923 12.170 -24.383 1.00 80.75 162 HIS A C 1
ATOM 1244 O O . HIS A 1 162 ? 15.829 11.856 -23.199 1.00 80.75 162 HIS A O 1
ATOM 1250 N N . GLY A 1 163 ? 16.351 13.386 -24.741 1.00 81.88 163 GLY A N 1
ATOM 1251 C CA . GLY A 1 163 ? 16.652 14.436 -23.768 1.00 81.88 163 GLY A CA 1
ATOM 1252 C C . GLY A 1 163 ? 15.423 14.867 -22.960 1.00 81.88 163 GLY A C 1
ATOM 1253 O O . GLY A 1 163 ? 15.523 15.055 -21.748 1.00 81.88 163 GLY A O 1
ATOM 1254 N N . LEU A 1 164 ? 14.255 14.984 -23.604 1.00 85.75 164 LEU A N 1
ATOM 1255 C CA . LEU A 1 164 ? 12.987 15.265 -22.922 1.00 85.75 164 LEU A CA 1
ATOM 1256 C C . LEU A 1 164 ? 12.560 14.105 -22.022 1.00 85.75 164 LEU A C 1
ATOM 1258 O O . LEU A 1 164 ? 12.179 14.339 -20.879 1.00 85.75 164 LEU A O 1
ATOM 1262 N N . GLU A 1 165 ? 12.658 12.870 -22.508 1.00 90.19 165 GLU A N 1
ATOM 1263 C CA . GLU A 1 165 ? 12.378 11.663 -21.730 1.00 90.19 165 GLU A CA 1
ATOM 1264 C C . GLU A 1 165 ? 13.266 11.598 -20.484 1.00 90.19 165 GLU A C 1
ATOM 1266 O O . GLU A 1 165 ? 12.762 11.431 -19.377 1.00 90.19 165 GLU A O 1
ATOM 1271 N N . SER A 1 166 ? 14.573 11.819 -20.637 1.00 91.25 166 SER A N 1
ATOM 1272 C CA . SER A 1 166 ? 15.515 11.848 -19.520 1.00 91.25 166 SER A CA 1
ATOM 1273 C C . SER A 1 166 ? 15.206 12.980 -18.534 1.00 91.25 166 SER A C 1
ATOM 1275 O O . SER A 1 166 ? 15.214 12.758 -17.322 1.00 91.25 166 SER A O 1
ATOM 1277 N N . TYR A 1 167 ? 14.867 14.175 -19.029 1.00 92.94 167 TYR A N 1
ATOM 1278 C CA . TYR A 1 167 ? 14.482 15.308 -18.185 1.00 92.94 167 TYR A CA 1
ATOM 1279 C C . TYR A 1 167 ? 13.215 15.017 -17.371 1.00 92.94 167 TYR A C 1
ATOM 1281 O O . TYR A 1 167 ? 13.213 15.192 -16.151 1.00 92.94 167 TYR A O 1
ATOM 1289 N N . PHE A 1 168 ? 12.147 14.545 -18.018 1.00 91.38 168 PHE A N 1
ATOM 1290 C CA . PHE A 1 168 ? 10.897 14.219 -17.333 1.00 91.38 168 PHE A CA 1
ATOM 1291 C C . PHE A 1 168 ? 11.038 12.995 -16.430 1.00 91.38 168 PHE A C 1
ATOM 1293 O O . PHE A 1 168 ? 10.488 12.998 -15.333 1.00 91.38 168 P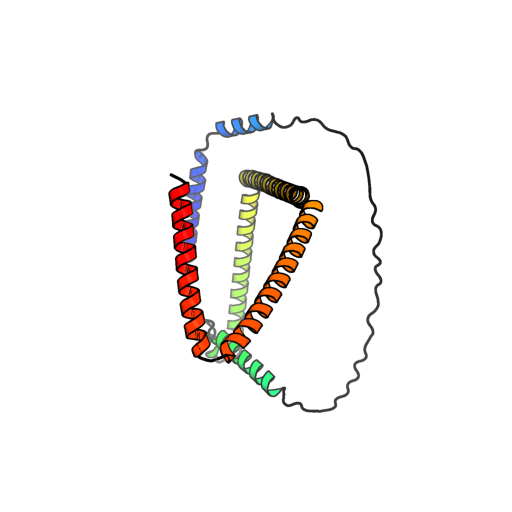HE A O 1
ATOM 1300 N N . GLY A 1 169 ? 11.829 11.997 -16.824 1.00 92.56 169 GLY A N 1
ATOM 1301 C CA . GLY A 1 169 ? 12.184 10.864 -15.974 1.00 92.56 169 GLY A CA 1
ATOM 1302 C C . GLY A 1 169 ? 12.892 11.323 -14.698 1.00 92.56 169 GLY A C 1
ATOM 1303 O O . GLY A 1 169 ? 12.477 10.965 -13.598 1.00 92.56 169 GLY A O 1
ATOM 1304 N N . GLY A 1 170 ? 13.889 12.203 -14.821 1.00 94.12 170 GLY A N 1
ATOM 1305 C CA . GLY A 1 170 ? 14.569 12.809 -13.674 1.00 94.12 170 GLY A CA 1
ATOM 1306 C C . GLY A 1 170 ? 13.635 13.647 -12.795 1.00 94.12 170 GLY A C 1
ATOM 1307 O O . GLY A 1 170 ? 13.722 13.589 -11.568 1.00 94.12 170 GLY A O 1
ATOM 1308 N N . LEU A 1 171 ? 12.702 14.388 -13.400 1.00 94.50 171 LEU A N 1
ATOM 1309 C CA . LEU A 1 171 ? 11.690 15.160 -12.676 1.00 94.50 171 LEU A CA 1
ATOM 1310 C C . LEU A 1 171 ? 10.743 14.252 -11.878 1.00 94.50 171 LEU A C 1
ATOM 1312 O O . LEU A 1 171 ? 10.478 14.531 -10.710 1.00 94.50 171 LEU A O 1
ATOM 1316 N N . ILE A 1 172 ? 10.266 13.163 -12.484 1.00 94.06 172 ILE A N 1
ATOM 1317 C CA . ILE A 1 172 ? 9.395 12.178 -11.828 1.00 94.06 172 ILE A CA 1
ATOM 1318 C C . ILE A 1 172 ? 10.126 11.532 -10.650 1.00 94.06 172 ILE A C 1
ATOM 1320 O O . ILE A 1 172 ? 9.579 11.507 -9.552 1.00 94.06 172 ILE A O 1
ATOM 1324 N N . ILE A 1 173 ? 11.376 11.098 -10.847 1.00 95.12 173 ILE A N 1
AT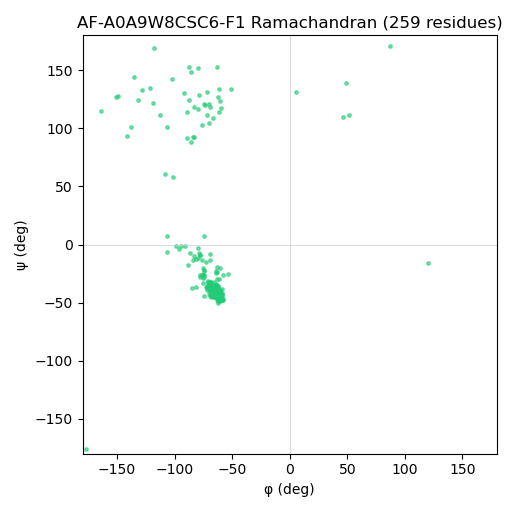OM 1325 C CA . ILE A 1 173 ? 12.207 10.520 -9.779 1.00 95.12 173 ILE A CA 1
ATOM 1326 C C . ILE A 1 173 ? 12.434 11.539 -8.653 1.00 95.12 173 ILE A C 1
ATOM 1328 O O . ILE A 1 173 ? 12.351 11.209 -7.473 1.00 95.12 173 ILE A O 1
ATOM 1332 N N . SER A 1 174 ? 12.693 12.806 -8.986 1.00 95.12 174 SER A N 1
ATOM 1333 C CA . SER A 1 174 ? 12.857 13.854 -7.973 1.00 95.12 174 SER A CA 1
ATOM 1334 C C . SER A 1 174 ? 11.571 14.096 -7.178 1.00 95.12 174 SER A C 1
ATOM 1336 O O . SER A 1 174 ? 11.627 14.299 -5.964 1.00 95.12 174 SER A O 1
ATOM 1338 N N . LEU A 1 175 ? 10.414 14.084 -7.844 1.00 94.75 175 LEU A N 1
ATOM 1339 C CA . LEU A 1 175 ? 9.117 14.249 -7.193 1.00 94.75 175 LEU A CA 1
ATOM 1340 C C . LEU A 1 175 ? 8.771 13.057 -6.301 1.00 94.75 175 LEU A C 1
ATOM 1342 O O . LEU A 1 175 ? 8.324 13.280 -5.178 1.00 94.75 175 LEU A O 1
ATOM 1346 N N . SER A 1 176 ? 9.017 11.822 -6.745 1.00 94.50 176 SER A N 1
ATOM 1347 C CA . SER A 1 176 ? 8.772 10.634 -5.922 1.00 94.50 176 SER A CA 1
ATOM 1348 C C . SER A 1 176 ? 9.627 10.653 -4.657 1.00 94.50 176 SER A C 1
ATOM 1350 O O . SER A 1 176 ? 9.098 10.465 -3.567 1.00 94.50 176 SER A O 1
ATOM 1352 N N . LEU A 1 177 ? 10.912 11.005 -4.777 1.00 95.56 177 LEU A N 1
ATOM 1353 C CA . LEU A 1 177 ? 11.809 11.102 -3.624 1.00 95.56 177 LEU A CA 1
ATOM 1354 C C . LEU A 1 177 ? 11.342 12.169 -2.619 1.00 95.56 177 LEU A C 1
ATOM 1356 O O . LEU A 1 177 ? 11.397 11.967 -1.410 1.00 95.56 177 LEU A O 1
ATOM 1360 N N . LYS A 1 178 ? 10.849 13.315 -3.109 1.00 96.88 178 LYS A N 1
ATOM 1361 C CA . LYS A 1 178 ? 10.286 14.366 -2.246 1.00 96.88 178 LYS A CA 1
ATOM 1362 C C . LYS A 1 178 ? 9.029 13.896 -1.520 1.00 96.88 178 LYS A C 1
ATOM 1364 O O . LYS A 1 178 ? 8.865 14.222 -0.350 1.00 96.88 178 LYS A O 1
ATOM 1369 N N . LEU A 1 179 ? 8.155 13.148 -2.192 1.00 95.38 179 LEU A N 1
ATOM 1370 C CA . LEU A 1 179 ? 6.954 12.589 -1.569 1.00 95.38 179 LEU A CA 1
ATOM 1371 C C . LEU A 1 179 ? 7.302 11.560 -0.489 1.00 95.38 179 LEU A C 1
ATOM 1373 O O . LEU A 1 179 ? 6.678 11.574 0.567 1.00 95.38 179 LEU A O 1
ATOM 1377 N N . GLU A 1 180 ? 8.315 10.724 -0.712 1.00 94.88 180 GLU A N 1
ATOM 1378 C CA . GLU A 1 180 ? 8.808 9.778 0.297 1.00 94.88 180 GLU A CA 1
ATOM 1379 C C . GLU A 1 180 ? 9.372 10.490 1.530 1.00 94.88 180 GLU A C 1
ATOM 1381 O O . GLU A 1 180 ? 9.053 10.109 2.655 1.00 94.88 180 GLU A O 1
ATOM 1386 N N . ILE A 1 181 ? 10.148 11.562 1.336 1.00 95.81 181 ILE A N 1
ATOM 1387 C CA . ILE A 1 181 ? 10.653 12.386 2.445 1.00 95.81 181 ILE A CA 1
ATOM 1388 C C . ILE A 1 181 ? 9.487 13.002 3.225 1.00 95.81 181 ILE A C 1
ATOM 1390 O O . ILE A 1 181 ? 9.445 12.888 4.444 1.00 95.81 181 ILE A O 1
ATOM 1394 N N . VAL A 1 182 ? 8.504 13.593 2.536 1.00 94.56 182 VAL A N 1
ATOM 1395 C CA . VAL A 1 182 ? 7.317 14.170 3.190 1.00 94.56 182 VAL A CA 1
ATOM 1396 C C . VAL A 1 182 ? 6.529 13.106 3.953 1.00 94.56 182 VAL A C 1
ATOM 1398 O O . VAL A 1 182 ? 6.053 13.376 5.052 1.00 94.56 182 VAL A O 1
ATOM 1401 N N . ALA A 1 183 ? 6.403 11.894 3.411 1.00 91.12 183 ALA A N 1
ATOM 1402 C CA . ALA A 1 183 ? 5.750 10.790 4.105 1.00 91.12 183 ALA A CA 1
ATOM 1403 C C . ALA A 1 183 ? 6.517 10.390 5.375 1.00 91.12 183 ALA A C 1
ATOM 1405 O O . ALA A 1 183 ? 5.908 10.236 6.432 1.00 91.12 183 ALA A O 1
ATOM 1406 N N . ALA A 1 184 ? 7.846 10.273 5.305 1.00 92.12 184 ALA A N 1
ATOM 1407 C CA . ALA A 1 184 ? 8.682 9.984 6.468 1.00 92.12 184 ALA A CA 1
ATOM 1408 C C . ALA A 1 184 ? 8.587 11.092 7.536 1.00 92.12 184 ALA A C 1
ATOM 1410 O O . ALA A 1 184 ? 8.417 10.799 8.722 1.00 92.12 184 ALA A O 1
ATOM 1411 N N . ASP A 1 185 ? 8.604 12.359 7.122 1.00 92.25 185 ASP A N 1
ATOM 1412 C CA . ASP A 1 185 ? 8.421 13.509 8.011 1.00 92.25 185 ASP A CA 1
ATOM 1413 C C . ASP A 1 185 ? 7.020 13.513 8.643 1.00 92.25 185 ASP A C 1
ATOM 1415 O O . ASP A 1 185 ? 6.867 13.750 9.842 1.00 92.25 185 ASP A O 1
ATOM 1419 N N . MET A 1 186 ? 5.975 13.177 7.884 1.00 90.31 186 MET A N 1
ATOM 1420 C CA . MET A 1 186 ? 4.627 13.000 8.432 1.00 90.31 186 MET A CA 1
ATOM 1421 C C . MET A 1 186 ? 4.570 11.862 9.451 1.00 90.31 186 MET A C 1
ATOM 1423 O O . MET A 1 186 ? 3.950 12.013 10.499 1.00 90.31 186 MET A O 1
ATOM 1427 N N . HIS A 1 187 ? 5.219 10.728 9.184 1.00 84.06 187 HIS A N 1
ATOM 1428 C CA . HIS A 1 187 ? 5.233 9.618 10.131 1.00 84.06 187 HIS A CA 1
ATOM 1429 C C . HIS A 1 187 ? 5.951 9.984 11.430 1.00 84.06 187 HIS A C 1
ATOM 1431 O O . HIS A 1 187 ? 5.438 9.694 12.506 1.00 84.06 187 HIS A O 1
ATOM 1437 N N . THR A 1 188 ? 7.091 10.665 11.349 1.00 86.06 188 THR A N 1
ATOM 1438 C CA . THR A 1 188 ? 7.835 11.094 12.544 1.00 86.06 188 THR A CA 1
ATOM 1439 C C . THR A 1 188 ? 7.102 12.173 13.343 1.00 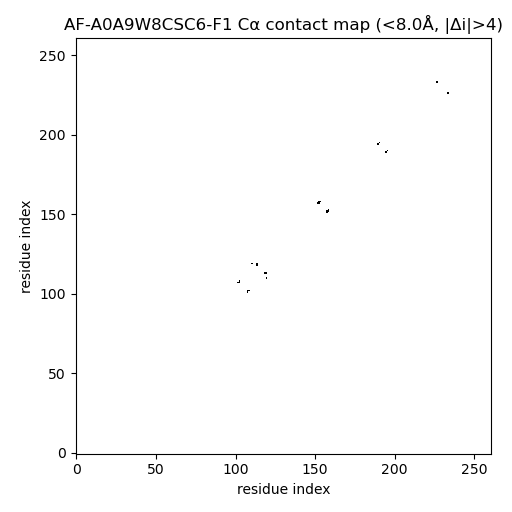86.06 188 THR A C 1
ATOM 1441 O O . THR A 1 188 ? 7.194 12.188 14.569 1.00 86.06 188 THR A O 1
ATOM 1444 N N . THR A 1 189 ? 6.346 13.050 12.678 1.00 85.62 189 THR A N 1
ATOM 1445 C CA . THR A 1 189 ? 5.574 14.115 13.341 1.00 85.62 189 THR A CA 1
ATOM 1446 C C . THR A 1 189 ? 4.245 13.638 13.916 1.00 85.62 189 THR A C 1
ATOM 1448 O O . THR A 1 189 ? 3.849 14.112 14.976 1.00 85.62 189 THR A O 1
ATOM 1451 N N . LEU A 1 190 ? 3.544 12.719 13.246 1.00 80.50 190 LEU A N 1
ATOM 1452 C CA . LEU A 1 190 ? 2.245 12.215 13.702 1.00 80.50 190 LEU A CA 1
ATOM 1453 C C . LEU A 1 190 ? 2.378 11.075 14.713 1.00 80.50 190 LEU A C 1
ATOM 1455 O O . LEU A 1 190 ? 1.593 11.003 15.655 1.00 80.50 190 LEU A O 1
ATOM 1459 N N . TYR A 1 191 ? 3.362 10.194 14.535 1.00 81.75 191 TYR A N 1
ATOM 1460 C CA . TYR A 1 191 ? 3.611 9.065 15.431 1.00 81.75 191 TYR A CA 1
ATOM 1461 C C . TYR A 1 191 ? 4.769 9.381 16.365 1.00 81.75 191 TYR A C 1
ATOM 1463 O O . TYR A 1 191 ? 5.781 8.678 16.404 1.00 81.75 191 TYR A O 1
ATOM 1471 N N . THR A 1 192 ? 4.624 10.465 17.123 1.00 86.94 192 THR A N 1
ATOM 1472 C CA . THR A 1 192 ? 5.588 10.769 18.176 1.00 86.94 192 THR A CA 1
ATOM 1473 C C . THR A 1 192 ? 5.562 9.650 19.229 1.00 86.94 192 THR A C 1
ATOM 1475 O O . THR A 1 192 ? 4.539 8.973 19.401 1.00 86.94 192 THR A O 1
ATOM 1478 N N . PRO A 1 193 ? 6.667 9.410 19.955 1.00 86.38 193 PRO A N 1
ATOM 1479 C CA . PRO A 1 193 ? 6.699 8.386 20.998 1.00 86.38 193 PRO A CA 1
ATOM 1480 C C . PRO A 1 193 ? 5.636 8.619 22.082 1.00 86.38 193 PRO A C 1
ATOM 1482 O O . PRO A 1 193 ? 5.176 7.665 22.701 1.00 86.38 193 PRO A O 1
ATOM 1485 N N . GLU A 1 194 ? 5.207 9.864 22.298 1.00 86.38 194 GLU A N 1
ATOM 1486 C CA . GLU A 1 194 ? 4.099 10.191 23.197 1.00 86.38 194 GLU A CA 1
ATOM 1487 C C . GLU A 1 194 ? 2.759 9.665 22.673 1.00 86.38 194 GLU A C 1
ATOM 1489 O O . GLU A 1 194 ? 1.981 9.124 23.452 1.00 86.38 194 GLU A O 1
ATOM 1494 N N . VAL A 1 195 ? 2.497 9.773 21.365 1.00 85.69 195 VAL A N 1
ATOM 1495 C CA . VAL A 1 195 ? 1.283 9.218 20.744 1.00 85.69 195 VAL A CA 1
ATOM 1496 C C . VAL A 1 195 ? 1.289 7.695 20.829 1.00 85.69 195 VAL A C 1
ATOM 1498 O O . VAL A 1 195 ? 0.272 7.105 21.184 1.00 85.69 195 VAL A O 1
ATOM 1501 N N . ALA A 1 196 ? 2.433 7.055 20.573 1.00 86.00 196 ALA A N 1
ATOM 1502 C CA . ALA A 1 196 ? 2.569 5.607 20.727 1.00 86.00 196 ALA A CA 1
ATOM 1503 C C . ALA A 1 196 ? 2.276 5.160 22.171 1.00 86.00 196 ALA A C 1
ATOM 1505 O O . ALA A 1 196 ? 1.458 4.267 22.375 1.00 86.00 196 ALA A O 1
ATOM 1506 N N . ARG A 1 197 ? 2.849 5.847 23.170 1.00 91.31 197 ARG A N 1
ATOM 1507 C CA . ARG A 1 197 ? 2.568 5.586 24.593 1.00 91.31 197 ARG A CA 1
ATOM 1508 C C . ARG A 1 197 ? 1.103 5.802 24.951 1.00 91.31 197 ARG A C 1
ATOM 1510 O O . ARG A 1 197 ? 0.522 4.966 25.624 1.00 91.31 197 ARG A O 1
ATOM 1517 N N . ALA A 1 198 ? 0.485 6.883 24.478 1.00 91.38 198 ALA A N 1
ATOM 1518 C CA . ALA A 1 198 ? -0.928 7.148 24.742 1.00 91.38 198 ALA A CA 1
ATOM 1519 C C . ALA A 1 198 ? -1.842 6.060 24.148 1.00 91.38 198 ALA A C 1
ATOM 1521 O O . ALA A 1 198 ? -2.853 5.701 24.750 1.00 91.38 198 ALA A O 1
ATOM 1522 N N . ILE A 1 199 ? -1.489 5.517 22.977 1.00 92.62 199 ILE A N 1
ATOM 1523 C CA . ILE A 1 199 ? -2.206 4.393 22.362 1.00 92.62 199 ILE A CA 1
ATOM 1524 C C . ILE A 1 199 ? -2.012 3.109 23.179 1.00 92.62 199 ILE A C 1
ATOM 1526 O O . ILE A 1 199 ? -2.985 2.389 23.398 1.00 92.62 199 ILE A O 1
ATOM 1530 N N . GLU A 1 200 ? -0.794 2.829 23.645 1.00 94.06 200 GLU A N 1
ATOM 1531 C CA . GLU A 1 200 ? -0.504 1.686 24.522 1.00 94.06 200 GLU A CA 1
ATOM 1532 C C . GLU A 1 200 ? -1.282 1.781 25.842 1.00 94.06 200 GLU A C 1
ATOM 1534 O O . GLU A 1 200 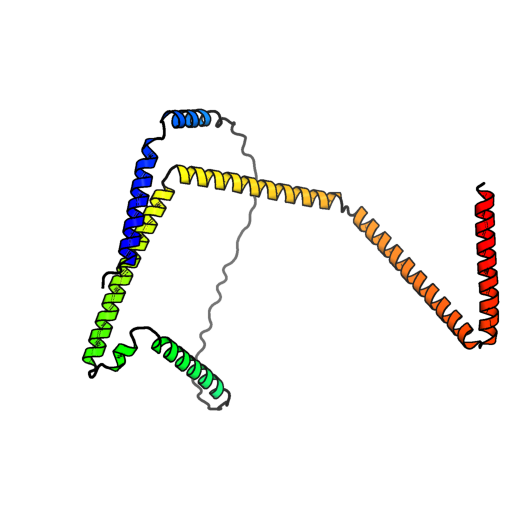? -1.978 0.838 26.212 1.00 94.06 200 GLU A O 1
ATOM 1539 N N . GLU A 1 201 ? -1.264 2.943 26.499 1.00 95.00 201 GLU A N 1
ATOM 1540 C CA . GLU A 1 201 ? -2.031 3.203 27.722 1.00 95.00 201 GLU A CA 1
ATOM 1541 C C . GLU A 1 201 ? -3.537 3.011 27.496 1.00 95.00 201 GLU A C 1
ATOM 1543 O O . GLU A 1 201 ? -4.219 2.351 28.284 1.00 95.00 201 GLU A O 1
ATOM 1548 N N . LEU A 1 202 ? -4.077 3.541 26.393 1.00 94.88 202 LEU A N 1
ATOM 1549 C CA . LEU A 1 202 ? -5.485 3.357 26.046 1.00 94.88 202 LEU A CA 1
ATOM 1550 C C . LEU A 1 202 ? -5.822 1.876 25.830 1.00 94.88 202 LEU A C 1
ATOM 1552 O O . LEU A 1 202 ? -6.879 1.412 26.260 1.00 94.88 202 LEU A O 1
ATOM 1556 N N . TRP A 1 203 ? -4.930 1.129 25.184 1.00 95.56 203 TRP A N 1
ATOM 1557 C CA . TRP A 1 203 ? -5.106 -0.297 24.948 1.00 95.56 203 TRP A CA 1
ATOM 1558 C C . TRP A 1 203 ? -5.099 -1.101 26.252 1.00 95.56 203 TRP A C 1
ATOM 1560 O O . TRP A 1 203 ? -5.978 -1.943 26.452 1.00 95.56 203 TRP A O 1
ATOM 1570 N N . GLU A 1 204 ? -4.189 -0.800 27.180 1.00 96.31 204 GLU A N 1
ATOM 1571 C CA . GLU A 1 204 ? -4.166 -1.410 28.514 1.00 96.31 204 GLU A CA 1
ATOM 1572 C C . GLU A 1 204 ? -5.453 -1.120 29.301 1.00 96.31 204 GLU A C 1
ATOM 1574 O O . GLU A 1 204 ? -6.036 -2.018 29.924 1.00 96.31 204 GLU A O 1
ATOM 1579 N N . ILE A 1 205 ? -5.953 0.119 29.232 1.00 96.25 205 ILE A N 1
ATOM 1580 C CA . ILE A 1 205 ? -7.229 0.511 29.841 1.00 96.25 205 ILE A CA 1
ATOM 1581 C C . ILE A 1 205 ? -8.382 -0.295 29.228 1.00 96.25 205 ILE A C 1
ATOM 1583 O O . ILE A 1 205 ? -9.207 -0.850 29.961 1.00 96.25 205 ILE A O 1
ATOM 1587 N N . MET A 1 206 ? -8.431 -0.410 27.898 1.00 95.00 206 MET A N 1
ATOM 1588 C CA . MET A 1 206 ? -9.457 -1.189 27.200 1.00 95.00 206 MET A CA 1
ATOM 1589 C C . MET A 1 206 ? -9.423 -2.666 27.595 1.00 95.00 206 MET A C 1
ATOM 1591 O O . MET A 1 206 ? -10.472 -3.233 27.899 1.00 95.00 206 MET A O 1
ATOM 1595 N N . GLN A 1 207 ? -8.240 -3.278 27.670 1.00 96.81 207 GLN A N 1
ATOM 1596 C CA . GLN A 1 207 ? -8.097 -4.663 28.122 1.00 96.81 207 GLN A CA 1
ATOM 1597 C C . GLN A 1 207 ? -8.556 -4.854 29.565 1.00 96.81 207 GLN A C 1
ATOM 1599 O O . GLN A 1 207 ? -9.237 -5.829 29.886 1.00 96.81 207 GLN A O 1
ATOM 1604 N N . THR A 1 208 ? -8.212 -3.915 30.444 1.00 96.88 208 THR A N 1
ATOM 1605 C CA . THR A 1 208 ? -8.624 -3.962 31.849 1.00 96.88 208 THR A CA 1
ATOM 1606 C C . THR A 1 208 ? -10.147 -3.886 31.968 1.00 96.88 208 THR A C 1
ATOM 1608 O O . THR A 1 208 ? -10.757 -4.657 32.715 1.00 96.88 208 THR A O 1
ATOM 1611 N N . HIS A 1 209 ? -10.783 -3.006 31.191 1.00 95.69 209 HIS A N 1
ATOM 1612 C CA . HIS A 1 209 ? -12.239 -2.914 31.120 1.00 95.69 209 HIS A CA 1
ATOM 1613 C C . HIS A 1 209 ? -12.881 -4.177 30.546 1.00 95.69 209 HIS A C 1
ATOM 1615 O O . HIS A 1 209 ? -13.859 -4.662 31.111 1.00 95.69 209 HIS A O 1
ATOM 1621 N N . GLU A 1 210 ? -12.325 -4.748 29.481 1.00 96.44 210 GLU A N 1
ATOM 1622 C CA . GLU A 1 210 ? -12.811 -5.997 28.894 1.00 96.44 210 GLU A CA 1
ATOM 1623 C C . GLU A 1 210 ? -12.751 -7.150 29.905 1.00 96.44 210 GLU A C 1
ATOM 1625 O O . GLU A 1 210 ? -13.730 -7.875 30.092 1.00 96.44 210 GLU A O 1
ATOM 1630 N N . GLN A 1 211 ? -11.631 -7.301 30.616 1.00 95.94 211 GLN A N 1
ATOM 1631 C CA . GLN A 1 211 ? -11.485 -8.320 31.656 1.00 95.94 211 GLN A CA 1
ATOM 1632 C C . GLN A 1 211 ? -12.469 -8.112 32.806 1.00 95.94 211 GLN A C 1
ATOM 1634 O O . GLN A 1 211 ? -13.035 -9.080 33.319 1.00 95.94 211 GLN A O 1
ATOM 1639 N N . ARG A 1 212 ? -12.687 -6.859 33.218 1.00 96.44 212 ARG A N 1
ATOM 1640 C CA . ARG A 1 212 ? -13.678 -6.525 34.241 1.00 96.44 212 ARG A CA 1
ATOM 1641 C C . ARG A 1 212 ? -15.088 -6.904 33.790 1.00 96.44 212 ARG A C 1
ATOM 1643 O O . ARG A 1 212 ? -15.777 -7.595 34.533 1.00 96.44 212 ARG A O 1
ATOM 1650 N N . LEU A 1 213 ? -15.485 -6.520 32.579 1.00 96.00 213 LEU A N 1
ATOM 1651 C CA . LEU A 1 213 ? -16.800 -6.844 32.024 1.00 96.00 213 LEU A CA 1
ATOM 1652 C C . LEU A 1 213 ? -17.000 -8.354 31.877 1.00 96.00 213 LEU A C 1
ATOM 1654 O O . LEU A 1 213 ? -18.064 -8.857 32.214 1.00 96.00 213 LEU A O 1
ATOM 1658 N N . ARG A 1 214 ? -15.970 -9.102 31.462 1.00 95.88 214 ARG A N 1
ATOM 1659 C CA . ARG A 1 214 ? -16.029 -10.573 31.418 1.00 95.88 214 ARG A CA 1
ATOM 1660 C C . ARG A 1 214 ? -16.249 -11.196 32.795 1.00 95.88 214 ARG A C 1
ATOM 1662 O O . ARG A 1 214 ? -17.022 -12.141 32.906 1.00 95.88 214 ARG A O 1
ATOM 1669 N N . LYS A 1 215 ? -15.599 -10.673 33.841 1.00 95.50 215 LYS A N 1
ATOM 1670 C CA . LYS A 1 215 ? -15.818 -11.126 35.228 1.00 95.50 215 LYS A CA 1
ATOM 1671 C C . LYS A 1 215 ? -17.221 -10.786 35.728 1.00 95.50 215 LYS A C 1
ATOM 1673 O O . LYS A 1 215 ? -17.842 -11.588 36.418 1.00 95.50 215 LYS A O 1
ATOM 1678 N N . GLU A 1 216 ? -17.719 -9.597 35.397 1.00 94.69 216 GLU A N 1
ATOM 1679 C CA . GLU A 1 216 ? -19.087 -9.193 35.735 1.00 94.69 216 GLU A CA 1
ATOM 1680 C C . GLU A 1 216 ? -20.109 -10.082 35.011 1.00 94.69 216 GLU A C 1
ATOM 1682 O O . GLU A 1 216 ? -21.049 -10.567 35.639 1.00 94.69 216 GLU A O 1
ATOM 1687 N N . GLN A 1 217 ? -19.876 -10.385 33.732 1.00 93.94 217 GLN A N 1
ATOM 1688 C CA . GLN A 1 217 ? -20.694 -11.309 32.953 1.00 93.94 217 GLN A CA 1
ATOM 1689 C C . GLN A 1 217 ? -20.688 -12.717 33.555 1.00 93.94 217 GLN A C 1
ATOM 1691 O O . GLN A 1 217 ? -21.758 -13.267 33.789 1.00 93.94 217 GLN A O 1
ATOM 1696 N N . SER A 1 218 ? -19.519 -13.279 33.880 1.00 94.25 218 SER A N 1
ATOM 1697 C CA . SER A 1 218 ? -19.452 -14.621 34.472 1.00 94.25 218 SER A CA 1
ATOM 1698 C C . SER A 1 218 ? -20.172 -14.690 35.821 1.00 94.25 218 SER A C 1
ATOM 1700 O O . SER A 1 218 ? -20.877 -15.656 36.095 1.00 94.25 218 SER A O 1
ATOM 1702 N N . ALA A 1 219 ? -20.054 -13.648 36.651 1.00 92.50 219 ALA A N 1
ATOM 1703 C CA . ALA A 1 219 ? -20.769 -13.575 37.924 1.00 92.50 219 ALA A CA 1
ATOM 1704 C C . ALA A 1 219 ? -22.295 -13.478 37.735 1.00 92.50 219 ALA A C 1
ATOM 1706 O O . ALA A 1 219 ? -23.058 -14.031 38.530 1.00 92.50 219 ALA A O 1
ATOM 1707 N N . LEU A 1 220 ? -22.758 -12.775 36.697 1.00 92.38 220 LEU A N 1
ATOM 1708 C CA . LEU A 1 220 ? -24.176 -12.732 36.337 1.00 92.38 220 LEU A CA 1
ATOM 1709 C C . LEU A 1 220 ? -24.661 -14.079 35.799 1.00 92.38 220 LEU A C 1
ATOM 1711 O O . LEU A 1 220 ? -25.738 -14.517 36.194 1.00 92.38 220 LEU A O 1
ATOM 1715 N N . ASP A 1 221 ? -23.868 -14.759 34.975 1.00 90.88 221 ASP A N 1
ATOM 1716 C CA . ASP A 1 221 ? -24.195 -16.085 34.446 1.00 90.88 221 ASP A CA 1
ATOM 1717 C C . ASP A 1 221 ? -24.307 -17.131 35.564 1.00 90.88 221 ASP A C 1
ATOM 1719 O O . ASP A 1 221 ? -25.251 -17.921 35.576 1.00 90.88 221 ASP A O 1
ATOM 1723 N N . GLU A 1 222 ? -23.410 -17.100 36.556 1.00 89.19 222 GLU A N 1
ATOM 1724 C CA . GLU A 1 222 ? -23.505 -17.944 37.754 1.00 89.19 222 GLU A CA 1
ATOM 1725 C C . GLU A 1 222 ? -24.786 -17.663 38.548 1.00 89.19 222 GLU A C 1
ATOM 1727 O O . GLU A 1 222 ? -25.503 -18.590 38.931 1.00 89.19 222 GLU A O 1
ATOM 1732 N N . ARG A 1 223 ? -25.127 -16.385 38.757 1.00 86.81 223 ARG A N 1
ATOM 1733 C CA . ARG A 1 223 ? -26.383 -16.006 39.424 1.00 86.81 223 ARG A CA 1
ATOM 1734 C C . ARG A 1 223 ? -27.597 -16.482 38.634 1.00 86.81 223 ARG A C 1
ATOM 1736 O O . ARG A 1 223 ? -28.516 -17.049 39.217 1.00 86.81 223 ARG A O 1
ATOM 1743 N N . LEU A 1 224 ? -27.599 -16.299 37.315 1.00 85.19 224 LEU A N 1
ATOM 1744 C CA . LEU A 1 224 ? -28.665 -16.774 36.435 1.00 85.19 224 LEU A CA 1
ATOM 1745 C C . LEU A 1 224 ? -28.789 -18.299 36.462 1.00 85.19 224 LEU A C 1
ATOM 1747 O O . LEU A 1 224 ? -29.905 -18.809 36.430 1.00 85.19 224 LEU A O 1
ATOM 1751 N N . ALA A 1 225 ? -27.682 -19.035 36.566 1.00 83.75 225 ALA A N 1
ATOM 1752 C CA . ALA A 1 225 ? -27.712 -20.486 36.715 1.00 83.75 225 ALA A CA 1
ATOM 1753 C C . ALA A 1 225 ? -28.402 -20.920 38.022 1.00 83.75 225 ALA A C 1
ATOM 1755 O O . ALA A 1 225 ? -29.172 -21.880 38.007 1.00 83.75 225 ALA A O 1
ATOM 1756 N N . ILE A 1 226 ? -28.190 -20.190 39.125 1.00 83.94 226 ILE A N 1
ATOM 1757 C CA . ILE A 1 226 ? -28.900 -20.416 40.397 1.00 83.94 226 ILE A CA 1
ATOM 1758 C C . ILE A 1 226 ? -30.401 -20.128 40.244 1.00 83.94 226 ILE A C 1
ATOM 1760 O O . ILE A 1 226 ? -31.225 -20.892 40.732 1.00 83.94 226 ILE A O 1
ATOM 1764 N N . TYR A 1 227 ? -30.782 -19.062 39.538 1.00 78.88 227 TYR A N 1
ATOM 1765 C CA . TYR A 1 227 ? -32.201 -18.775 39.300 1.00 78.88 227 TYR A CA 1
ATOM 1766 C C . TYR A 1 227 ? -32.869 -19.815 38.396 1.00 78.88 227 TYR A C 1
ATOM 1768 O O . TYR A 1 227 ? -33.987 -20.235 38.675 1.00 78.88 227 TYR A O 1
ATOM 1776 N N . ARG A 1 228 ? -32.173 -20.299 37.360 1.00 75.94 228 ARG A N 1
ATOM 1777 C CA . ARG A 1 228 ? -32.674 -21.375 36.487 1.00 75.94 228 ARG A CA 1
ATOM 1778 C C . ARG A 1 228 ? -32.917 -22.683 37.240 1.00 75.94 228 ARG A C 1
ATOM 1780 O O . ARG A 1 228 ? -33.789 -23.449 36.846 1.00 75.94 228 ARG A O 1
ATOM 1787 N N . SER A 1 229 ? -32.165 -22.957 38.306 1.00 78.56 229 SER A N 1
ATOM 1788 C CA . SER A 1 229 ? -32.369 -24.158 39.124 1.00 78.56 229 SER A CA 1
ATOM 1789 C C . SER A 1 229 ? -33.475 -24.013 40.176 1.00 78.56 229 SER A C 1
ATOM 1791 O O . SER A 1 229 ? -33.887 -25.020 40.748 1.00 78.56 229 SER A O 1
ATOM 1793 N N . ALA A 1 230 ? -34.003 -22.803 40.399 1.00 78.19 230 ALA A N 1
ATOM 1794 C CA . ALA A 1 230 ? -35.023 -22.522 41.410 1.00 78.19 230 ALA A CA 1
ATOM 1795 C C . ALA A 1 230 ? -36.466 -22.907 40.998 1.00 78.19 230 ALA A C 1
ATOM 1797 O O . ALA A 1 230 ? -37.374 -22.819 41.822 1.00 78.19 230 ALA A O 1
ATOM 1798 N N . GLY A 1 231 ? -36.680 -23.397 39.769 1.00 77.75 231 GLY A N 1
ATOM 1799 C CA . GLY A 1 231 ? -37.967 -23.924 39.289 1.00 77.75 231 GLY A CA 1
ATOM 1800 C C . GLY A 1 231 ? -38.921 -22.871 38.703 1.00 77.75 231 GLY A C 1
ATOM 1801 O O . GLY A 1 231 ? -38.678 -21.670 38.792 1.00 77.75 231 GLY A O 1
ATOM 1802 N N . SER A 1 232 ? -40.021 -23.329 38.092 1.00 79.12 232 SER A N 1
ATOM 1803 C CA . SER A 1 232 ? -40.964 -22.489 37.326 1.00 79.12 232 SER A CA 1
ATOM 1804 C C . SER A 1 232 ? -41.698 -21.437 38.165 1.00 79.12 232 SER A C 1
ATOM 1806 O O . SER A 1 232 ? -42.083 -20.397 37.647 1.00 79.12 232 SER A O 1
ATOM 1808 N N . GLU A 1 233 ? -41.850 -21.655 39.473 1.00 76.19 233 GLU A N 1
ATOM 1809 C CA . GLU A 1 233 ? -42.478 -20.678 40.379 1.00 76.19 233 GLU A CA 1
ATOM 1810 C C . GLU A 1 233 ? -41.674 -19.368 40.468 1.00 76.19 233 GLU A C 1
ATOM 1812 O O . GLU A 1 233 ? -42.240 -18.289 40.645 1.00 76.19 233 GLU A O 1
ATOM 1817 N N . PHE A 1 234 ? -40.350 -19.435 40.293 1.00 77.12 234 PHE A N 1
ATOM 1818 C CA . PHE A 1 234 ? -39.501 -18.246 40.224 1.00 77.12 234 PHE A CA 1
ATOM 1819 C C . PHE A 1 234 ? -39.596 -17.521 38.878 1.00 77.12 234 PHE A C 1
ATOM 1821 O O . PHE A 1 234 ? -39.381 -16.309 38.843 1.00 77.12 234 PHE A O 1
ATOM 1828 N N . GLU A 1 235 ? -39.930 -18.217 37.788 1.00 76.06 235 GLU A N 1
ATOM 1829 C CA . GLU A 1 235 ? -40.129 -17.590 36.475 1.00 76.06 235 GLU A CA 1
ATOM 1830 C C . GLU A 1 235 ? -41.354 -16.672 36.489 1.00 76.06 235 GLU A C 1
ATOM 1832 O O . GLU A 1 235 ? -41.269 -15.544 36.005 1.00 76.06 235 GLU A O 1
ATOM 1837 N N . ASP A 1 236 ? -42.444 -17.093 37.134 1.00 80.50 236 ASP A N 1
ATOM 1838 C CA . ASP A 1 236 ? -43.655 -16.277 37.284 1.00 80.50 236 ASP A CA 1
ATOM 1839 C C . ASP A 1 236 ? -43.397 -15.019 38.129 1.00 80.50 236 ASP A C 1
ATOM 1841 O O . ASP A 1 236 ? -43.827 -13.916 37.778 1.00 80.50 236 ASP A O 1
ATOM 1845 N N . ILE A 1 237 ? -42.635 -15.153 39.222 1.00 80.62 237 ILE A N 1
ATOM 1846 C CA . ILE A 1 237 ? -42.240 -14.015 40.067 1.00 80.62 237 ILE A CA 1
ATOM 1847 C C . ILE A 1 237 ? -41.305 -13.074 39.298 1.00 80.62 237 ILE A C 1
ATOM 1849 O O . ILE A 1 237 ? -41.476 -11.856 39.359 1.00 80.62 237 ILE A O 1
ATOM 1853 N N . ALA A 1 238 ? -40.335 -13.610 38.553 1.00 78.75 238 ALA A N 1
ATOM 1854 C CA . ALA A 1 238 ? -39.426 -12.813 37.735 1.00 78.75 238 ALA A CA 1
ATOM 1855 C C . ALA A 1 238 ? -40.173 -12.074 36.613 1.00 78.75 238 ALA A C 1
ATOM 1857 O O . ALA A 1 238 ? -39.901 -10.897 36.375 1.00 78.75 238 ALA A O 1
ATOM 1858 N N . ALA A 1 239 ? -41.153 -12.720 35.975 1.00 81.69 239 ALA A N 1
ATOM 1859 C CA . ALA A 1 239 ? -42.012 -12.104 34.971 1.00 81.69 239 ALA A CA 1
ATOM 1860 C C . ALA A 1 239 ? -42.834 -10.956 35.574 1.00 81.69 239 ALA A C 1
ATOM 1862 O O . ALA A 1 239 ? -42.807 -9.842 35.045 1.00 81.69 239 ALA A O 1
ATOM 1863 N N . ALA A 1 240 ? -43.474 -11.179 36.727 1.00 81.62 240 ALA A N 1
ATOM 1864 C CA . ALA A 1 240 ? -44.207 -10.138 37.446 1.00 81.62 240 ALA A CA 1
ATOM 1865 C C . ALA A 1 240 ? -43.299 -8.956 37.834 1.00 81.62 240 ALA A C 1
ATOM 1867 O O . ALA A 1 240 ? -43.667 -7.798 37.646 1.00 81.62 240 ALA A O 1
ATOM 1868 N N . TYR A 1 241 ? -42.083 -9.233 38.309 1.00 82.38 241 TYR A N 1
ATOM 1869 C CA . TYR A 1 241 ? -41.120 -8.196 38.679 1.00 82.38 241 TYR A CA 1
ATOM 1870 C C . TYR A 1 241 ? -40.605 -7.414 37.460 1.00 82.38 241 TYR A C 1
ATOM 1872 O O . TYR A 1 241 ? -40.454 -6.195 37.523 1.00 82.38 241 TYR A O 1
ATOM 1880 N N . SER A 1 242 ? -40.379 -8.092 36.329 1.00 81.81 242 SER A N 1
ATOM 1881 C CA . SER A 1 242 ? -39.963 -7.454 35.073 1.00 81.81 242 SER A CA 1
ATOM 1882 C C . SER A 1 242 ? -41.037 -6.525 34.501 1.00 81.81 242 SER A C 1
ATOM 1884 O O . SER A 1 242 ? -40.710 -5.448 34.008 1.00 81.81 242 SER A O 1
ATOM 1886 N N . ALA A 1 243 ? -42.315 -6.892 34.643 1.00 85.06 243 ALA A N 1
ATOM 1887 C CA . ALA A 1 243 ? -43.436 -6.045 34.251 1.00 85.06 243 ALA A CA 1
ATOM 1888 C C . ALA A 1 243 ? -43.499 -4.765 35.103 1.00 85.06 243 ALA A C 1
ATOM 1890 O O . ALA A 1 243 ? -43.646 -3.676 34.554 1.00 85.06 243 ALA A O 1
ATOM 1891 N N . ILE A 1 244 ? -43.300 -4.883 36.421 1.00 87.56 244 ILE A N 1
ATOM 1892 C CA . ILE A 1 244 ? -43.261 -3.732 37.339 1.00 87.56 244 ILE A CA 1
ATOM 1893 C C . ILE A 1 244 ? -42.082 -2.804 37.015 1.00 87.56 244 ILE A C 1
ATOM 1895 O O . ILE A 1 244 ? -42.239 -1.585 37.029 1.00 87.56 244 ILE A O 1
ATOM 1899 N N . LEU A 1 245 ? -40.901 -3.354 36.710 1.00 86.56 245 LEU A N 1
ATOM 1900 C CA . LEU A 1 245 ? -39.739 -2.549 36.315 1.00 86.56 245 LEU A CA 1
ATOM 1901 C C . LEU A 1 245 ? -39.981 -1.800 35.003 1.00 86.56 245 LEU A C 1
ATOM 1903 O O . LEU A 1 245 ? -39.679 -0.612 34.925 1.00 86.56 245 LEU A O 1
ATOM 1907 N N . ALA A 1 246 ? -40.566 -2.463 34.003 1.00 87.19 246 ALA A N 1
ATOM 1908 C CA . ALA A 1 246 ? -40.916 -1.822 32.740 1.00 87.19 246 ALA A CA 1
ATOM 1909 C C . ALA A 1 246 ? -41.927 -0.683 32.943 1.00 87.19 246 ALA A C 1
ATOM 1911 O O . ALA A 1 246 ? -41.774 0.389 32.361 1.00 87.19 246 ALA A O 1
ATOM 1912 N N . GLU A 1 247 ? -42.924 -0.880 33.808 1.00 90.81 247 GLU A N 1
ATOM 1913 C CA . GLU A 1 247 ? -43.894 0.159 34.162 1.00 90.81 247 GLU A CA 1
ATOM 1914 C C . GLU A 1 247 ? -43.233 1.326 34.914 1.00 90.81 247 GLU A C 1
ATOM 1916 O O . GLU A 1 247 ? -43.498 2.488 34.610 1.00 90.81 247 GLU A O 1
ATOM 1921 N N . ALA A 1 248 ? -42.309 1.047 35.837 1.00 88.12 248 ALA A N 1
ATOM 1922 C CA . ALA A 1 248 ? -41.557 2.076 36.550 1.00 88.12 248 ALA A CA 1
ATOM 1923 C C . ALA A 1 248 ? -40.654 2.901 35.615 1.00 88.12 248 ALA A C 1
ATOM 1925 O O . ALA A 1 248 ? -40.603 4.127 35.740 1.00 88.12 248 ALA A O 1
ATOM 1926 N N . ASP A 1 249 ? -39.981 2.257 34.659 1.00 88.62 249 ASP A N 1
ATOM 1927 C CA . ASP A 1 249 ? -39.174 2.941 33.644 1.00 88.62 249 ASP A CA 1
ATOM 1928 C C . ASP A 1 249 ? -40.048 3.787 32.709 1.00 88.62 249 ASP A C 1
ATOM 1930 O O . ASP A 1 249 ? -39.687 4.922 32.390 1.00 88.62 249 ASP A O 1
ATOM 1934 N N . GLN A 1 250 ? -41.229 3.289 32.333 1.00 91.12 250 GLN A N 1
ATOM 1935 C CA . GLN A 1 250 ? -42.213 4.039 31.551 1.00 91.12 250 GLN A CA 1
ATOM 1936 C C . GLN A 1 250 ? -42.666 5.305 32.296 1.00 91.12 250 GLN A C 1
ATOM 1938 O O . GLN A 1 250 ? -42.609 6.403 31.746 1.00 91.12 250 GLN A O 1
ATOM 1943 N N . VAL A 1 251 ? -43.033 5.173 33.576 1.00 91.38 251 VAL A N 1
ATOM 1944 C CA . VAL A 1 251 ? -43.417 6.303 34.436 1.00 91.38 251 VAL A CA 1
ATOM 1945 C C . VAL A 1 251 ? -42.263 7.291 34.582 1.00 91.38 251 VAL A C 1
ATOM 1947 O O . VAL A 1 251 ? -42.471 8.502 34.544 1.00 91.38 251 VAL A O 1
ATOM 1950 N N . ARG A 1 252 ? -41.028 6.804 34.721 1.00 90.31 252 ARG A N 1
ATOM 1951 C CA . ARG A 1 252 ? -39.850 7.665 34.823 1.00 90.31 252 ARG A CA 1
ATOM 1952 C C . ARG A 1 252 ? -39.609 8.452 33.533 1.00 90.31 252 ARG A C 1
ATOM 1954 O O . ARG A 1 252 ? -39.340 9.650 33.605 1.00 90.31 252 ARG A O 1
ATOM 1961 N N . LEU A 1 253 ? -39.748 7.811 32.373 1.00 90.69 253 LEU A N 1
ATOM 1962 C CA . LEU A 1 253 ? -39.687 8.479 31.071 1.00 90.69 253 LEU A CA 1
ATOM 1963 C C . LEU A 1 253 ? -40.805 9.518 30.916 1.00 90.69 253 LEU A C 1
ATOM 1965 O O . LEU A 1 253 ? -40.547 10.614 30.419 1.00 90.69 253 LEU A O 1
ATOM 1969 N N . ASP A 1 254 ? -42.017 9.219 31.383 1.00 90.06 254 ASP A N 1
ATOM 1970 C CA . ASP A 1 254 ? -43.142 10.157 31.362 1.00 90.06 254 ASP A CA 1
ATOM 1971 C C . ASP A 1 254 ? -42.904 11.365 32.284 1.00 90.06 254 ASP A C 1
ATOM 1973 O O . ASP A 1 254 ? -43.163 12.502 31.884 1.00 90.06 254 ASP A O 1
ATOM 1977 N N . ILE A 1 255 ? -42.331 11.159 33.475 1.00 89.44 255 ILE A N 1
ATOM 1978 C CA . ILE A 1 255 ? -41.918 12.242 34.382 1.00 89.44 255 ILE A CA 1
ATOM 1979 C C . ILE A 1 255 ? -40.831 13.104 33.732 1.00 89.44 255 ILE A C 1
ATOM 1981 O O . ILE A 1 255 ? -40.953 14.330 33.724 1.00 89.44 255 ILE A O 1
ATOM 1985 N N . GLU A 1 256 ? -39.789 12.496 33.153 1.00 88.25 256 GLU A N 1
ATOM 1986 C CA . GLU A 1 256 ? -38.741 13.236 32.436 1.00 88.25 256 GLU A CA 1
ATOM 1987 C C . GLU A 1 256 ? -39.334 14.049 31.274 1.00 88.25 256 GLU A C 1
ATOM 1989 O O . GLU A 1 256 ? -38.948 15.202 31.064 1.00 88.25 256 GLU A O 1
ATOM 1994 N N . ARG A 1 257 ? -40.321 13.495 30.562 1.00 84.38 257 ARG A N 1
ATOM 1995 C CA . ARG A 1 257 ? -41.018 14.161 29.456 1.00 84.38 257 ARG A CA 1
ATOM 1996 C C . ARG A 1 257 ? -41.873 15.340 29.915 1.00 84.38 257 ARG A C 1
ATOM 1998 O O . ARG A 1 257 ? -41.832 16.381 29.266 1.00 84.38 257 ARG A O 1
ATOM 2005 N N . ILE A 1 258 ? -42.610 15.197 31.017 1.00 87.88 258 ILE A N 1
ATOM 2006 C CA . ILE A 1 258 ? -43.431 16.269 31.606 1.00 87.88 258 ILE A CA 1
ATOM 2007 C C . ILE A 1 258 ? -42.538 17.367 32.195 1.00 87.88 258 ILE A C 1
ATOM 2009 O O . ILE A 1 258 ? -42.840 18.541 32.036 1.00 87.88 258 ILE A O 1
ATOM 2013 N N . SER A 1 259 ? -41.411 17.005 32.818 1.00 76.75 259 SER A N 1
ATOM 2014 C CA . SER A 1 259 ? -40.478 17.962 33.438 1.00 76.75 259 SER A CA 1
ATOM 2015 C C . SER A 1 259 ? -39.706 18.850 32.448 1.00 76.75 259 SER A C 1
ATOM 2017 O O . SER A 1 259 ? -39.075 19.819 32.866 1.00 76.75 259 SER A O 1
ATOM 2019 N N . ARG A 1 260 ? -39.725 18.520 31.147 1.00 65.88 260 ARG A N 1
ATOM 2020 C CA . ARG A 1 260 ? -39.103 19.307 30.063 1.00 65.88 260 ARG A CA 1
ATOM 2021 C C . ARG A 1 260 ? -40.063 20.283 29.367 1.00 65.88 260 ARG A C 1
ATOM 2023 O O . ARG A 1 260 ? -39.621 20.973 28.448 1.00 65.88 260 ARG A O 1
ATOM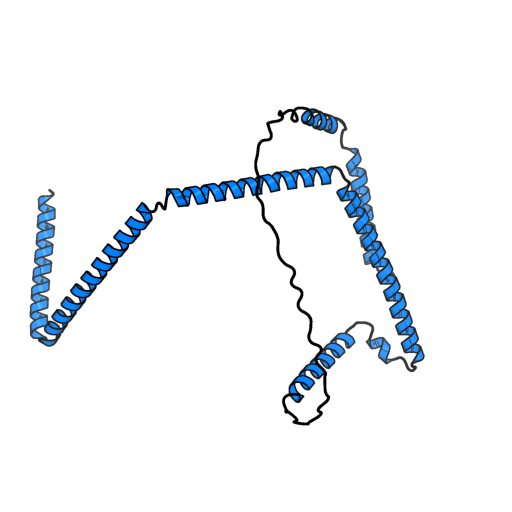 2030 N N . ILE A 1 261 ? -41.336 20.314 29.762 1.00 55.62 261 ILE A N 1
ATOM 2031 C CA . ILE A 1 261 ? -42.353 21.282 29.311 1.00 55.62 261 ILE A CA 1
ATOM 2032 C C . ILE A 1 261 ? -42.447 22.397 30.352 1.00 55.62 261 ILE A C 1
ATOM 2034 O O . ILE A 1 261 ? -42.503 23.572 29.930 1.00 55.62 261 ILE A O 1
#